Protein AF-0000000084925080 (afdb_homodimer)

Sequence (282 aa):
MTQQGAIKTRLILIEDEPGHTRLITKNLMKSADVEILPFDTGRRALEYFEGKTAEDLRQHLVVLDINMPGIDGFEVLKRLKGNEATAAVPVIVFTTTDHPDEIRRCYHEGANLYLVKPMDYTAFQVTIDFLAATLTMMRLPMTQQGAIKTRLILIEDEPGHTRLITKNLMKSADVEILPFDTGRRALEYFEGKTAEDLRQHLVVLDINMPGIDGFEVLKRLKGNEATAAVPVIVFTTTDHPDEIRRCYHEGANLYLVKPMDYTAFQVTIDFLAATLTMMRLP

Nearest PDB structures (foldseek):
  3heb-assembly1_B  TM=9.224E-01  e=2.172E-13  Rhodospirillum rubrum ATCC 11170
  1jlk-assembly1_B  TM=9.073E-01  e=1.149E-11  Synechocystis sp. PCC 6803
  6xvu-assembly2_C  TM=8.653E-01  e=1.009E-11  Deinococcus radiodurans R1 = ATCC 13939 = DSM 20539
  1k68-assembly1_B  TM=9.040E-01  e=2.677E-11  Tolypothrix sp. PCC 7601
  1k66-assembly1_B  TM=8.721E-01  e=3.955E-11  Tolypothrix sp. PCC 7601

pLDDT: mean 91.11, std 13.2, range [24.84, 98.69]

Solvent-accessible surface area (backbone atoms only — not comparable to full-atom values): 14966 Å² total; per-residue (Å²): 129,79,75,80,60,84,82,52,33,38,35,39,35,35,42,63,48,65,68,56,46,52,53,52,50,63,64,48,53,73,44,94,48,50,46,77,46,78,25,63,39,49,66,62,47,52,55,70,54,59,92,50,44,47,76,73,43,45,34,32,35,34,40,35,31,47,84,38,78,81,60,44,27,60,55,47,46,40,52,39,45,71,30,85,44,41,33,38,43,46,31,33,36,49,25,73,70,80,50,63,68,58,48,32,49,41,23,60,47,57,42,33,42,37,34,60,53,54,90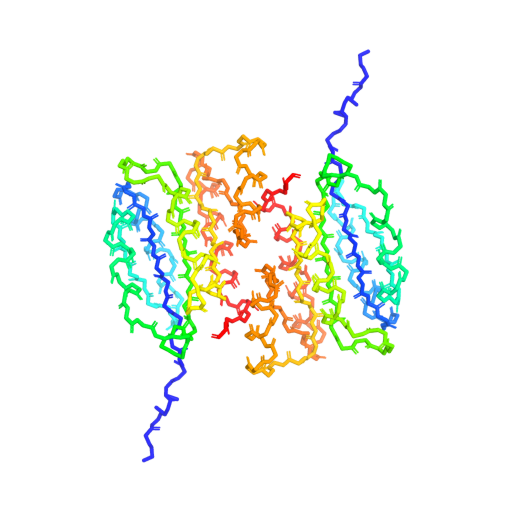,46,68,69,56,33,50,52,51,49,51,47,52,46,49,46,65,70,57,41,61,59,59,128,79,75,79,61,84,81,53,32,37,36,39,35,35,43,61,49,64,70,58,46,50,54,51,50,63,64,46,50,73,42,95,52,50,47,77,47,79,24,62,38,49,64,64,48,52,56,72,52,59,91,51,46,47,76,72,44,45,35,33,36,34,40,35,30,49,86,38,80,81,61,43,28,61,54,45,46,41,53,39,45,70,30,85,43,41,32,39,45,45,30,32,36,48,26,74,69,81,49,62,69,56,47,33,50,41,25,61,48,57,42,34,42,38,36,60,51,52,90,46,68,69,57,34,50,52,52,50,51,49,52,46,49,47,65,70,57,40,62,60,59

InterPro domains:
  IPR001789 Signal transduction response regulator, receiver domain [PF00072] (12-123)
  IPR001789 Signal transduction response regulator, receiver domain [PS50110] (10-132)
  IPR001789 Signal transduction response regulator, receiver domain [SM00448] (9-128)
  IPR011006 CheY-like superfamily [SSF52172] (9-133)
  IPR052893 Two-component system response regulator [PTHR44520] (10-141)

Foldseek 3Di:
DPPPPDAAQEEEEAAQDVVVVVVLCVLLVVPPGHHYDYDNDLVVSVVVCPPDALVNCWNYAYEFAQPHPDPGSLVSLLVQCVDPRRVQHAYEYEYADDDPVVVVSSVVSPHPYYHHQDPDPVVNSVVSVVVSVCSVPDHTD/DPPPPDAAQEEEEAAQDPVVVVVLCVLLVVQVRHHYDYDNDLVVSVVVCPPDALVNCWNYAYEFEQPHPDPGSLVSLLVQCVDPRRVQHAYEYEYADDDPVVVVSSVVSPHPYYHHQDPDPVVNSVVSVVVSVCSVPDHTD

Radius of gyration: 18.28 Å; Cα contacts (8 Å, |Δi|>4): 526; chains: 2; bounding box: 69×49×41 Å

Structure (mmCIF, N/CA/C/O backbone):
data_AF-0000000084925080-model_v1
#
loop_
_entity.id
_entity.type
_entity.pdbx_description
1 polymer 'Response receiver'
#
loop_
_atom_site.group_PDB
_atom_site.id
_atom_site.type_symbol
_atom_site.label_atom_id
_atom_site.label_alt_id
_atom_site.label_comp_id
_atom_site.label_asym_id
_atom_site.label_entity_id
_atom_site.label_seq_id
_atom_site.pdbx_PDB_ins_code
_atom_site.Cartn_x
_atom_site.Cartn_y
_atom_site.Cartn_z
_atom_site.occupancy
_atom_site.B_iso_or_equiv
_atom_site.auth_seq_id
_atom_site.auth_comp_id
_atom_site.auth_asym_id
_atom_site.auth_atom_id
_atom_site.pdbx_PDB_model_num
ATOM 1 N N . MET A 1 1 ? 35.281 -4.68 -11.719 1 25.23 1 MET A N 1
ATOM 2 C CA . MET A 1 1 ? 34.344 -3.76 -11.062 1 25.23 1 MET A CA 1
ATOM 3 C C . MET A 1 1 ? 32.906 -4.285 -11.125 1 25.23 1 MET A C 1
ATOM 5 O O . MET A 1 1 ? 32.344 -4.383 -12.203 1 25.23 1 MET A O 1
ATOM 9 N N . THR A 1 2 ? 32.469 -5.18 -10.352 1 33 2 THR A N 1
ATOM 10 C CA . THR A 1 2 ? 31.328 -6.094 -10.469 1 33 2 THR A CA 1
ATOM 11 C C . THR A 1 2 ? 30.016 -5.32 -10.617 1 33 2 THR A C 1
ATOM 13 O O . THR A 1 2 ? 29.75 -4.391 -9.844 1 33 2 THR A O 1
ATOM 16 N N . GLN A 1 3 ? 29.578 -4.941 -11.742 1 36.28 3 GLN A N 1
ATOM 17 C CA . GLN A 1 3 ? 28.484 -4.023 -12.023 1 36.28 3 GLN A CA 1
ATOM 18 C C . GLN A 1 3 ? 27.344 -4.219 -11.039 1 36.28 3 GLN A C 1
ATOM 20 O O . GLN A 1 3 ? 26.688 -5.262 -11.039 1 36.28 3 GLN A O 1
ATOM 25 N N . GLN A 1 4 ? 27.391 -4.066 -9.797 1 38.75 4 GLN A N 1
ATOM 26 C CA . GLN A 1 4 ? 26.375 -4.242 -8.758 1 38.75 4 GLN A CA 1
ATOM 27 C C . GLN A 1 4 ? 24.984 -3.904 -9.281 1 38.75 4 GLN A C 1
ATOM 29 O O . GLN A 1 4 ? 24.656 -2.73 -9.453 1 38.75 4 GLN A O 1
ATOM 34 N N . GLY A 1 5 ? 24.484 -4.402 -10.227 1 45.72 5 GLY A N 1
ATOM 35 C CA . GLY A 1 5 ? 23.344 -4.246 -11.109 1 45.72 5 GLY A CA 1
ATOM 36 C C . GLY A 1 5 ? 22.078 -3.855 -10.375 1 45.72 5 GLY A C 1
ATOM 37 O O . GLY A 1 5 ? 21.953 -4.098 -9.172 1 45.72 5 GLY A O 1
ATOM 38 N N . ALA A 1 6 ? 21.422 -2.754 -10.734 1 56.31 6 ALA A N 1
ATOM 39 C CA . ALA A 1 6 ? 20.188 -2.211 -10.164 1 56.31 6 ALA A CA 1
ATOM 40 C C . ALA A 1 6 ? 19.266 -3.33 -9.695 1 56.31 6 ALA A C 1
ATOM 42 O O . ALA A 1 6 ? 18.984 -4.27 -10.445 1 56.31 6 ALA A O 1
ATOM 43 N N . ILE A 1 7 ? 19.297 -3.746 -8.398 1 63.12 7 ILE A N 1
ATOM 44 C CA . ILE A 1 7 ? 18.516 -4.812 -7.777 1 63.12 7 ILE A CA 1
ATOM 45 C C . ILE A 1 7 ? 17.109 -4.832 -8.359 1 63.12 7 ILE A C 1
ATOM 47 O O . ILE A 1 7 ? 16.422 -3.805 -8.383 1 63.12 7 ILE A O 1
ATOM 51 N N . LYS A 1 8 ? 16.812 -5.934 -9.062 1 85.69 8 LYS A N 1
ATOM 52 C CA . LYS A 1 8 ? 15.531 -6.234 -9.711 1 85.69 8 LYS A CA 1
ATOM 53 C C . LYS A 1 8 ? 14.445 -6.516 -8.68 1 85.69 8 LYS A C 1
ATOM 55 O O . LYS A 1 8 ? 14.695 -7.16 -7.656 1 85.69 8 LYS A O 1
ATOM 60 N N . THR A 1 9 ? 13.359 -5.793 -8.812 1 93.56 9 THR A N 1
ATOM 61 C CA . THR A 1 9 ? 12.195 -6.137 -8 1 93.56 9 THR A CA 1
ATOM 62 C C . THR A 1 9 ? 11.719 -7.551 -8.312 1 93.56 9 THR A C 1
ATOM 64 O O . THR A 1 9 ? 11.641 -7.945 -9.477 1 93.56 9 THR A O 1
ATOM 67 N N . ARG A 1 10 ? 11.57 -8.375 -7.285 1 95.81 10 ARG A N 1
ATOM 68 C CA . ARG A 1 10 ? 10.961 -9.695 -7.426 1 95.81 10 ARG A CA 1
ATOM 69 C C . ARG A 1 10 ? 9.492 -9.656 -7.012 1 95.81 10 ARG A C 1
ATOM 71 O O . ARG A 1 10 ? 9.172 -9.414 -5.844 1 95.81 10 ARG A O 1
ATOM 78 N N . LEU A 1 11 ? 8.688 -9.805 -7.984 1 97.19 11 LEU A N 1
ATOM 79 C CA . LEU A 1 11 ? 7.246 -9.805 -7.75 1 97.19 11 LEU A CA 1
ATOM 80 C C . LEU A 1 11 ? 6.703 -11.227 -7.699 1 97.19 11 LEU A C 1
ATOM 82 O O . LEU A 1 11 ? 6.734 -11.945 -8.703 1 97.19 11 LEU A O 1
ATOM 86 N N . ILE A 1 12 ? 6.254 -11.633 -6.543 1 98.06 12 ILE A N 1
ATOM 87 C CA . ILE A 1 12 ? 5.621 -12.93 -6.352 1 98.06 12 ILE A CA 1
ATOM 88 C C . ILE A 1 12 ? 4.129 -12.828 -6.676 1 98.06 12 ILE A C 1
ATOM 90 O O . ILE A 1 12 ? 3.369 -12.203 -5.934 1 98.06 12 ILE A O 1
ATOM 94 N N . LEU A 1 13 ? 3.764 -13.406 -7.777 1 97.62 13 LEU A N 1
ATOM 95 C CA . LEU A 1 13 ? 2.369 -13.383 -8.211 1 97.62 13 LEU A CA 1
ATOM 96 C C . LEU A 1 13 ? 1.654 -14.672 -7.809 1 97.62 13 LEU A C 1
ATOM 98 O O . LEU A 1 13 ? 1.966 -15.742 -8.328 1 97.62 13 LEU A O 1
ATOM 102 N N . ILE A 1 14 ? 0.708 -14.539 -6.895 1 97.69 14 ILE A N 1
ATOM 103 C CA . ILE A 1 14 ? -0.07 -15.688 -6.449 1 97.69 14 ILE A CA 1
ATOM 104 C C . ILE A 1 14 ? -1.479 -15.617 -7.031 1 97.69 14 ILE A C 1
ATOM 106 O O . ILE A 1 14 ? -2.316 -14.844 -6.559 1 97.69 14 ILE A O 1
ATOM 110 N N . GLU A 1 15 ? -1.696 -16.375 -8.039 1 95.88 15 G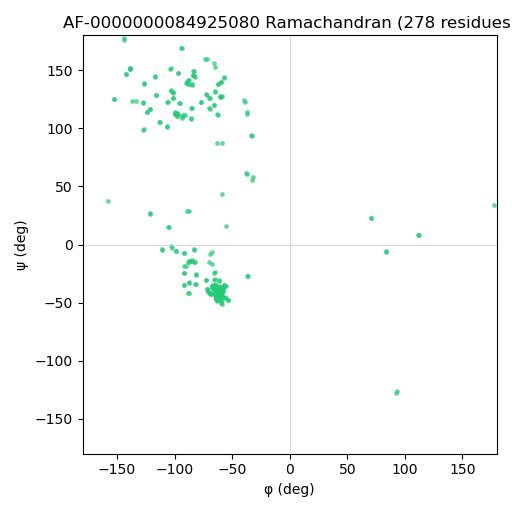LU A N 1
ATOM 111 C CA . GLU A 1 15 ? -2.863 -16.344 -8.914 1 95.88 15 GLU A CA 1
ATOM 112 C C . GLU A 1 15 ? -3.129 -17.703 -9.539 1 95.88 15 GLU A C 1
ATOM 114 O O . GLU A 1 15 ? -2.244 -18.297 -10.164 1 95.88 15 GLU A O 1
ATOM 119 N N . ASP A 1 16 ? -4.359 -18.203 -9.352 1 93.62 16 ASP A N 1
ATOM 120 C CA . ASP A 1 16 ? -4.625 -19.562 -9.82 1 93.62 16 ASP A CA 1
ATOM 121 C C . ASP A 1 16 ? -5.324 -19.547 -11.18 1 93.62 16 ASP A C 1
ATOM 123 O O . ASP A 1 16 ? -5.535 -20.594 -11.781 1 93.62 16 ASP A O 1
ATOM 127 N N . GLU A 1 17 ? -5.711 -18.391 -11.719 1 93.25 17 GLU A N 1
ATOM 128 C CA . GLU A 1 17 ? -6.32 -18.281 -13.047 1 93.25 17 GLU A CA 1
ATOM 129 C C . GLU A 1 17 ? -5.27 -18 -14.117 1 93.25 17 GLU A C 1
ATOM 131 O O . GLU A 1 17 ? -4.723 -16.891 -14.18 1 93.25 17 GLU A O 1
ATOM 136 N N . PRO A 1 18 ? -5.062 -18.984 -14.961 1 95.12 18 PRO A N 1
ATOM 137 C CA . PRO A 1 18 ? -3.982 -18.844 -15.938 1 95.12 18 PRO A CA 1
ATOM 138 C C . PRO A 1 18 ? -4.145 -17.609 -16.828 1 95.12 18 PRO A C 1
ATOM 140 O O . PRO A 1 18 ? -3.152 -16.984 -17.203 1 95.12 18 PRO A O 1
ATOM 143 N N . GLY A 1 19 ? -5.352 -17.359 -17.219 1 94.12 19 GLY A N 1
ATOM 144 C CA . GLY A 1 19 ? -5.598 -16.172 -18.031 1 94.12 19 GLY A CA 1
ATOM 145 C C . GLY A 1 19 ? -5.172 -14.883 -17.344 1 94.12 19 GLY A C 1
ATOM 146 O O . GLY A 1 19 ? -4.555 -14.016 -17.969 1 94.12 19 GLY A O 1
ATOM 147 N N . HIS A 1 20 ? -5.508 -14.742 -16.094 1 94.38 20 HIS A N 1
ATOM 148 C CA . HIS A 1 20 ? -5.086 -13.578 -15.32 1 94.38 20 HIS A CA 1
ATOM 149 C C . HIS A 1 20 ? -3.568 -13.516 -15.195 1 94.38 20 HIS A C 1
ATOM 151 O O . HIS A 1 20 ? -2.963 -12.461 -15.375 1 94.38 20 HIS A O 1
ATOM 157 N N . THR A 1 21 ? -2.979 -14.656 -14.836 1 95.75 21 THR A N 1
ATOM 158 C CA . THR A 1 21 ? -1.529 -14.734 -14.703 1 95.75 21 THR A CA 1
ATOM 159 C C . THR A 1 21 ? -0.836 -14.25 -15.969 1 95.75 21 THR A C 1
ATOM 161 O O . THR A 1 21 ? 0.08 -13.422 -15.906 1 95.75 21 THR A O 1
ATOM 164 N N . ARG A 1 22 ? -1.258 -14.703 -17.078 1 94.31 22 ARG A N 1
ATOM 165 C CA . ARG A 1 22 ? -0.665 -14.344 -18.359 1 94.31 22 ARG A CA 1
ATOM 166 C C . ARG A 1 22 ? -0.799 -12.844 -18.625 1 94.31 22 ARG A C 1
ATOM 168 O O . ARG A 1 22 ? 0.168 -12.188 -19.031 1 94.31 22 ARG A O 1
ATOM 175 N N . LEU A 1 23 ? -1.938 -12.344 -18.391 1 91.88 23 LEU A N 1
ATOM 176 C CA . LEU A 1 23 ? -2.215 -10.938 -18.656 1 91.88 23 LEU A CA 1
ATOM 177 C C . LEU A 1 23 ? -1.366 -10.047 -17.766 1 91.88 23 LEU A C 1
ATOM 179 O O . LEU A 1 23 ? -0.767 -9.078 -18.234 1 91.88 23 LEU A O 1
ATOM 183 N N . ILE A 1 24 ? -1.319 -10.359 -16.484 1 93.69 24 ILE A N 1
ATOM 184 C CA . ILE A 1 24 ? -0.566 -9.562 -15.523 1 93.69 24 ILE A CA 1
ATOM 185 C C . ILE A 1 24 ? 0.922 -9.617 -15.859 1 93.69 24 ILE A C 1
ATOM 187 O O . ILE A 1 24 ? 1.589 -8.578 -15.922 1 93.69 24 ILE A O 1
ATOM 191 N N . THR A 1 25 ? 1.388 -10.812 -16.125 1 93.94 25 THR A N 1
ATOM 192 C CA . THR A 1 25 ? 2.807 -11 -16.406 1 93.94 25 THR A CA 1
ATOM 193 C C . THR A 1 25 ? 3.209 -10.266 -17.688 1 93.94 25 THR A C 1
ATOM 195 O O . THR A 1 25 ? 4.223 -9.562 -17.703 1 93.94 25 THR A O 1
ATOM 198 N N . LYS A 1 26 ? 2.455 -10.391 -18.703 1 89 26 LYS A N 1
ATOM 199 C CA . LYS A 1 26 ? 2.752 -9.781 -20 1 89 26 LYS A CA 1
ATOM 200 C C . LYS A 1 26 ? 2.82 -8.266 -19.891 1 89 26 LYS A C 1
ATOM 202 O O . LYS A 1 26 ? 3.711 -7.633 -20.453 1 89 26 LYS A O 1
ATOM 207 N N . ASN A 1 27 ? 2.016 -7.703 -19.109 1 86.12 27 ASN A N 1
ATOM 208 C CA . ASN A 1 27 ? 1.91 -6.246 -19.047 1 86.12 27 ASN A CA 1
ATOM 209 C C . ASN A 1 27 ? 2.912 -5.652 -18.062 1 86.12 27 ASN A C 1
ATOM 211 O O . ASN A 1 27 ? 3.404 -4.543 -18.266 1 86.12 27 ASN A O 1
ATOM 215 N N . LEU A 1 28 ? 3.244 -6.359 -16.953 1 86.56 28 LEU A N 1
ATOM 216 C CA . LEU A 1 28 ? 4.168 -5.836 -15.953 1 86.56 28 LEU A CA 1
ATOM 217 C C . LEU A 1 28 ? 5.613 -6.035 -16.391 1 86.56 28 LEU A C 1
ATOM 219 O O . LEU A 1 28 ? 6.504 -5.293 -15.977 1 86.56 28 LEU A O 1
ATOM 223 N N . MET A 1 29 ? 5.945 -6.953 -17.203 1 76.25 29 MET A N 1
ATOM 224 C CA . MET A 1 29 ? 7.293 -7.246 -17.672 1 76.25 29 MET A CA 1
ATOM 225 C C . MET A 1 29 ? 7.797 -6.145 -18.594 1 76.25 29 MET A C 1
ATOM 227 O O . MET A 1 29 ? 9 -6.016 -18.812 1 76.25 29 MET A O 1
ATOM 231 N N . LYS A 1 30 ? 6.98 -5.414 -19 1 70.38 30 LYS A N 1
ATOM 232 C CA . LYS A 1 30 ? 7.414 -4.305 -19.844 1 70.38 30 LYS A CA 1
ATOM 233 C C . LYS A 1 30 ? 8.211 -3.279 -19.047 1 70.38 30 LYS A C 1
ATOM 235 O O . LYS A 1 30 ? 8.914 -2.449 -19.625 1 70.38 30 LYS A O 1
ATOM 240 N N . SER A 1 31 ? 8.234 -3.455 -17.781 1 64.94 31 SER A N 1
ATOM 241 C CA . SER A 1 31 ? 9.031 -2.596 -16.906 1 64.94 31 SER A CA 1
ATOM 242 C C . SER A 1 31 ? 10.43 -3.168 -16.688 1 64.94 31 SER A C 1
ATOM 244 O O . SER A 1 31 ? 10.586 -4.34 -16.344 1 64.94 31 SER A O 1
ATOM 246 N N . ALA A 1 32 ? 11.516 -2.566 -17.188 1 63.34 32 ALA A N 1
ATOM 247 C CA . ALA A 1 32 ? 12.914 -2.99 -17.297 1 63.34 32 ALA A CA 1
ATOM 248 C C . ALA A 1 32 ? 13.5 -3.297 -15.922 1 63.34 32 ALA A C 1
ATOM 250 O O . ALA A 1 32 ? 14.477 -4.039 -15.805 1 63.34 32 ALA A O 1
ATOM 251 N N . ASP A 1 33 ? 12.867 -3.967 -15 1 84.06 33 ASP A N 1
ATOM 252 C CA . ASP A 1 33 ? 13.562 -4.211 -13.742 1 84.06 33 ASP A CA 1
ATOM 253 C C . ASP A 1 33 ? 12.664 -4.941 -12.75 1 84.06 33 ASP A C 1
ATOM 255 O O . ASP A 1 33 ? 12.734 -4.695 -11.539 1 84.06 33 ASP A O 1
ATOM 259 N N . VAL A 1 34 ? 11.805 -5.828 -13.344 1 90.06 34 VAL A N 1
ATOM 260 C CA . VAL A 1 34 ? 10.945 -6.625 -12.484 1 90.06 34 VAL A CA 1
ATOM 261 C C . VAL A 1 34 ? 10.984 -8.086 -12.922 1 90.06 34 VAL A C 1
ATOM 263 O O . VAL A 1 34 ? 10.844 -8.391 -14.109 1 90.06 34 VAL A O 1
ATOM 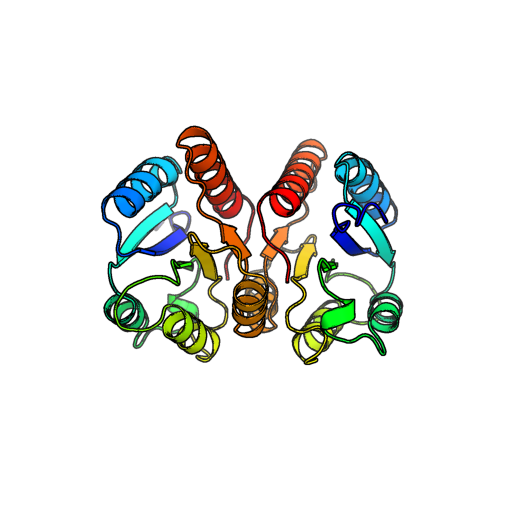266 N N . GLU A 1 35 ? 11.312 -8.938 -12.078 1 92.88 35 GLU A N 1
ATOM 267 C CA . GLU A 1 35 ? 11.148 -10.383 -12.266 1 92.88 35 GLU A CA 1
ATOM 268 C C . GLU A 1 35 ? 9.859 -10.875 -11.625 1 92.88 35 GLU A C 1
ATOM 270 O O . GLU A 1 35 ? 9.641 -10.695 -10.43 1 92.88 35 GLU A O 1
ATOM 275 N N . ILE A 1 36 ? 9.047 -11.469 -12.477 1 95.5 36 ILE A N 1
ATOM 276 C CA . ILE A 1 36 ? 7.773 -11.969 -11.961 1 95.5 36 ILE A CA 1
ATOM 277 C C . ILE A 1 36 ? 7.863 -13.477 -11.758 1 95.5 36 ILE A C 1
ATOM 279 O O . ILE A 1 36 ? 8.25 -14.211 -12.672 1 95.5 36 ILE A O 1
ATOM 283 N N . LEU A 1 37 ? 7.555 -13.938 -10.578 1 96.81 37 LEU A N 1
ATOM 284 C CA . LEU A 1 37 ? 7.477 -15.359 -10.242 1 96.81 37 LEU A CA 1
ATOM 285 C C . LEU A 1 37 ? 6.035 -15.766 -9.945 1 96.81 37 LEU A C 1
ATOM 287 O O . LEU A 1 37 ? 5.52 -15.477 -8.859 1 96.81 37 LEU A O 1
ATOM 291 N N . PRO A 1 38 ? 5.445 -16.469 -10.891 1 97.31 38 PRO A N 1
ATOM 292 C CA . PRO A 1 38 ? 4.047 -16.859 -10.695 1 97.31 38 PRO A CA 1
ATOM 293 C C . PRO A 1 38 ? 3.906 -18.141 -9.883 1 97.31 38 PRO A C 1
ATOM 295 O O . PRO A 1 38 ? 4.719 -19.062 -10.031 1 97.31 38 PRO A O 1
ATOM 298 N N . PHE A 1 39 ? 2.953 -18.125 -8.977 1 96.94 39 PHE A N 1
ATOM 299 C CA . PHE A 1 39 ? 2.521 -19.297 -8.242 1 96.94 39 PHE A CA 1
ATOM 300 C C . PHE A 1 39 ? 1.015 -19.5 -8.359 1 96.94 39 PHE A C 1
ATOM 302 O O . PHE A 1 39 ? 0.247 -18.547 -8.211 1 96.94 39 PHE A O 1
ATOM 309 N N . ASP A 1 40 ? 0.581 -20.781 -8.547 1 94.5 40 ASP A N 1
ATOM 310 C CA . ASP A 1 40 ? -0.841 -21 -8.781 1 94.5 40 ASP A CA 1
ATOM 311 C C . ASP A 1 40 ? -1.534 -21.531 -7.527 1 94.5 40 ASP A C 1
ATOM 313 O O . ASP A 1 40 ? -2.744 -21.766 -7.527 1 94.5 40 ASP A O 1
ATOM 317 N N . THR A 1 41 ? -0.723 -21.719 -6.492 1 94 41 THR A N 1
ATOM 318 C CA . THR A 1 41 ? -1.311 -22.062 -5.199 1 94 41 THR A CA 1
ATOM 319 C C . THR A 1 41 ? -0.598 -21.312 -4.07 1 94 41 THR A C 1
ATOM 321 O O . THR A 1 41 ? 0.593 -21.016 -4.172 1 94 41 THR A O 1
ATOM 324 N N . GLY A 1 42 ? -1.331 -21.062 -2.992 1 95.19 42 GLY A N 1
ATOM 325 C CA . GLY A 1 42 ? -0.753 -20.438 -1.81 1 95.19 42 GLY A CA 1
ATOM 326 C C . GLY A 1 42 ? 0.361 -21.266 -1.191 1 95.19 42 GLY A C 1
ATOM 327 O O . GLY A 1 42 ? 1.361 -20.719 -0.726 1 95.19 42 GLY A O 1
ATOM 328 N N . ARG A 1 43 ? 0.165 -22.547 -1.237 1 93.75 43 ARG A N 1
ATOM 329 C CA . ARG A 1 43 ? 1.143 -23.453 -0.638 1 93.75 43 ARG A CA 1
ATOM 330 C C . ARG A 1 43 ? 2.498 -23.328 -1.326 1 93.75 43 ARG A C 1
ATOM 332 O O . ARG A 1 43 ? 3.525 -23.172 -0.663 1 93.75 43 ARG A O 1
ATOM 339 N N . ARG A 1 44 ? 2.479 -23.359 -2.613 1 95 44 ARG A N 1
ATOM 340 C CA . ARG A 1 44 ? 3.723 -23.25 -3.369 1 95 44 ARG A CA 1
ATOM 341 C C . ARG A 1 44 ? 4.383 -21.906 -3.154 1 95 44 ARG A C 1
ATOM 343 O O . ARG A 1 44 ? 5.609 -21.812 -3.072 1 95 44 ARG A O 1
ATOM 350 N N . ALA A 1 45 ? 3.564 -20.875 -3.094 1 96.81 45 ALA A N 1
ATOM 351 C CA . ALA A 1 45 ? 4.102 -19.547 -2.832 1 96.81 45 ALA A CA 1
ATOM 352 C C . ALA A 1 45 ? 4.773 -19.484 -1.465 1 96.81 45 ALA A C 1
ATOM 354 O O . ALA A 1 45 ? 5.859 -18.922 -1.326 1 96.81 45 ALA A O 1
ATOM 355 N N . LEU A 1 46 ? 4.133 -20.062 -0.454 1 96.75 46 LEU A N 1
ATOM 356 C CA . LEU A 1 46 ? 4.688 -20.047 0.895 1 96.75 46 LEU A CA 1
ATOM 357 C C . LEU A 1 46 ? 6 -20.812 0.955 1 96.75 46 LEU A C 1
ATOM 359 O O . LEU A 1 46 ? 6.914 -20.438 1.695 1 96.75 46 LEU A O 1
ATOM 363 N N . GLU A 1 47 ? 6.086 -21.875 0.184 1 97.44 47 GLU A N 1
ATOM 364 C CA . GLU A 1 47 ? 7.32 -22.656 0.117 1 97.44 47 GLU A CA 1
ATOM 365 C C . GLU A 1 47 ? 8.484 -21.797 -0.381 1 97.44 47 GLU A C 1
ATOM 367 O O . GLU A 1 47 ? 9.617 -21.953 0.075 1 97.44 47 GLU A O 1
ATOM 372 N N . TYR A 1 48 ? 8.195 -20.922 -1.308 1 98.06 48 TYR A N 1
ATOM 373 C CA . TYR A 1 48 ? 9.211 -20.016 -1.835 1 98.06 48 TYR A CA 1
ATOM 374 C C . TYR A 1 48 ? 9.859 -19.219 -0.714 1 98.06 48 TYR A C 1
ATOM 376 O O . TYR A 1 48 ? 11.062 -18.938 -0.761 1 98.06 48 TYR A O 1
ATOM 384 N N . PHE A 1 49 ? 9.125 -18.844 0.313 1 98.12 49 PHE A N 1
ATOM 385 C CA . PHE A 1 49 ? 9.594 -17.938 1.359 1 98.12 49 PHE A CA 1
ATOM 386 C C . PHE A 1 49 ? 10.273 -18.719 2.479 1 98.12 49 PHE A C 1
ATOM 388 O O . PHE A 1 49 ? 10.953 -18.141 3.326 1 98.12 49 PHE A O 1
ATOM 395 N N . GLU A 1 50 ? 10.07 -20.031 2.5 1 97.38 50 GLU A N 1
ATOM 396 C CA . GLU A 1 50 ? 10.617 -20.859 3.574 1 97.38 50 GLU A CA 1
ATOM 397 C C . GLU A 1 50 ? 12.141 -20.75 3.629 1 97.38 50 GLU A C 1
ATOM 399 O O . GLU A 1 50 ? 12.812 -20.875 2.604 1 97.38 50 GLU A O 1
ATOM 404 N N . GLY A 1 51 ? 12.648 -20.438 4.801 1 96.62 51 GLY A N 1
ATOM 405 C CA . GLY A 1 51 ? 14.086 -20.406 5.035 1 96.62 51 GLY A CA 1
ATOM 406 C C . GLY A 1 51 ? 14.727 -19.094 4.621 1 96.62 51 GLY A C 1
ATOM 407 O O . GLY A 1 51 ? 15.93 -18.906 4.805 1 96.62 51 GLY A O 1
ATOM 408 N N . LYS A 1 52 ? 14.023 -18.234 4.031 1 97.56 52 LYS A N 1
ATOM 409 C CA . LYS A 1 52 ? 14.578 -16.938 3.619 1 97.56 52 LYS A CA 1
ATOM 410 C C . LYS A 1 52 ? 14.578 -15.953 4.777 1 97.56 52 LYS A C 1
ATOM 412 O O . LYS A 1 52 ? 13.672 -15.961 5.609 1 97.56 52 LYS A O 1
ATOM 417 N N . THR A 1 53 ? 15.586 -15.156 4.812 1 97.12 53 THR A N 1
ATOM 418 C CA . THR A 1 53 ? 15.688 -14.102 5.809 1 97.12 53 THR A CA 1
ATOM 419 C C . THR A 1 53 ? 15.125 -12.789 5.27 1 97.12 53 THR A C 1
ATOM 421 O O . THR A 1 53 ? 14.852 -12.672 4.074 1 97.12 53 THR A O 1
ATOM 424 N N . ALA A 1 54 ? 14.977 -11.867 6.176 1 95.62 54 ALA A N 1
ATOM 425 C CA . ALA A 1 54 ? 14.547 -10.531 5.754 1 95.62 54 ALA A CA 1
ATOM 426 C C . ALA A 1 54 ? 15.508 -9.945 4.723 1 95.62 54 ALA A C 1
ATOM 428 O O . ALA A 1 54 ? 15.086 -9.25 3.797 1 95.62 54 ALA A O 1
ATOM 429 N N . GLU A 1 55 ? 16.719 -10.242 4.879 1 95.19 55 GLU A N 1
ATOM 430 C CA . GLU A 1 55 ? 17.734 -9.758 3.955 1 95.19 55 GLU A CA 1
ATOM 431 C C . GLU A 1 55 ? 17.578 -10.383 2.574 1 95.19 55 GLU A C 1
ATOM 433 O O . GLU A 1 55 ? 17.719 -9.703 1.557 1 95.19 55 GLU A O 1
ATOM 438 N N . ASP A 1 56 ? 17.203 -11.617 2.553 1 96.25 56 ASP A N 1
ATOM 439 C CA . ASP A 1 56 ? 16.969 -12.32 1.293 1 96.25 56 ASP A CA 1
ATOM 440 C C . ASP A 1 56 ? 15.781 -11.711 0.545 1 96.25 56 ASP A C 1
ATOM 442 O O . ASP A 1 56 ? 15.688 -11.828 -0.679 1 96.25 56 ASP A O 1
ATOM 446 N N . LEU A 1 57 ? 14.938 -11.086 1.338 1 96.69 57 LEU A N 1
ATOM 447 C CA . LEU A 1 57 ? 13.648 -10.703 0.78 1 96.69 57 LEU A CA 1
ATOM 448 C C . LEU A 1 57 ? 13.594 -9.203 0.505 1 96.69 57 LEU A C 1
ATOM 450 O O . LEU A 1 57 ? 12.516 -8.648 0.294 1 96.69 57 LEU A O 1
ATOM 454 N N . ARG A 1 58 ? 14.797 -8.664 0.527 1 93.19 58 ARG A N 1
ATOM 455 C CA . ARG A 1 58 ? 14.844 -7.27 0.087 1 93.19 58 ARG A CA 1
ATOM 456 C C . ARG A 1 58 ? 14.336 -7.133 -1.344 1 93.19 58 ARG A C 1
ATOM 458 O O . ARG A 1 58 ? 14.516 -8.031 -2.162 1 93.19 58 ARG A O 1
ATOM 465 N N . GLN A 1 59 ? 13.602 -6.172 -1.708 1 95.38 59 GLN A N 1
ATOM 466 C CA . GLN A 1 59 ? 13.102 -5.844 -3.039 1 95.38 59 GLN A CA 1
ATOM 467 C C . GLN A 1 59 ? 12.039 -6.84 -3.488 1 95.38 59 GLN A C 1
ATOM 469 O O . GLN A 1 59 ? 11.875 -7.086 -4.688 1 95.38 59 GLN A O 1
ATOM 474 N N . HIS A 1 60 ? 11.367 -7.551 -2.547 1 97.25 60 HIS A N 1
ATOM 475 C CA . HIS A 1 60 ? 10.266 -8.445 -2.865 1 97.25 60 HIS A CA 1
ATOM 476 C C . HIS A 1 60 ? 8.914 -7.758 -2.67 1 97.25 60 HIS A C 1
ATOM 478 O O . HIS A 1 60 ? 8.773 -6.914 -1.784 1 97.25 60 HIS A O 1
ATOM 484 N N . LEU A 1 61 ? 8.016 -8.141 -3.463 1 97.75 61 LEU A N 1
ATOM 485 C CA . LEU A 1 61 ? 6.613 -7.754 -3.371 1 97.75 61 LEU A CA 1
ATOM 486 C C . LEU A 1 61 ? 5.703 -8.922 -3.742 1 97.75 61 LEU A C 1
ATOM 488 O O . LEU A 1 61 ? 6.047 -9.734 -4.602 1 97.75 61 LEU A O 1
ATOM 492 N N . VAL A 1 62 ? 4.535 -8.961 -3.076 1 98.44 62 VAL A N 1
ATOM 493 C CA . VAL A 1 62 ? 3.568 -10.016 -3.359 1 98.44 62 VAL A CA 1
ATOM 494 C C . VAL A 1 62 ? 2.289 -9.406 -3.93 1 98.44 62 VAL A C 1
ATOM 496 O O . VAL A 1 62 ? 1.789 -8.406 -3.416 1 98.44 62 VAL A O 1
ATOM 499 N N . VAL A 1 63 ? 1.844 -9.898 -5.02 1 98.12 63 VAL A N 1
ATOM 500 C CA . VAL A 1 63 ? 0.481 -9.68 -5.496 1 98.12 63 VAL A CA 1
ATOM 501 C C . VAL A 1 63 ? -0.338 -10.961 -5.309 1 98.12 63 VAL A C 1
ATOM 503 O O . VAL A 1 63 ? 0.012 -12.016 -5.844 1 98.12 63 VAL A O 1
ATOM 506 N N . LEU A 1 64 ? -1.437 -10.844 -4.562 1 98.06 64 LEU A N 1
ATOM 507 C CA . LEU A 1 64 ? -2.123 -12.023 -4.051 1 98.06 64 LEU A CA 1
ATOM 508 C C . LEU A 1 64 ? -3.604 -11.992 -4.414 1 98.06 64 LEU A C 1
ATOM 510 O O . LEU A 1 64 ? -4.309 -11.039 -4.086 1 98.06 64 LEU A O 1
ATOM 514 N N . ASP A 1 65 ? -4.086 -12.984 -5.086 1 96.56 65 ASP A N 1
ATOM 515 C CA . ASP A 1 65 ? -5.52 -13.227 -5.195 1 96.56 65 ASP A CA 1
ATOM 516 C C . ASP A 1 65 ? -6.027 -14.055 -4.016 1 96.56 65 ASP A C 1
ATOM 518 O O . ASP A 1 65 ? -5.676 -15.227 -3.873 1 96.56 65 ASP A O 1
ATOM 522 N N . ILE A 1 66 ? -6.891 -13.547 -3.229 1 94.62 66 ILE A N 1
ATOM 523 C CA . ILE A 1 66 ? -7.309 -14.219 -2.006 1 94.62 66 ILE A CA 1
ATOM 524 C C . ILE A 1 66 ? -8.414 -15.219 -2.32 1 94.62 66 ILE A C 1
ATOM 526 O O . ILE A 1 66 ? -8.773 -16.047 -1.478 1 94.62 66 ILE A O 1
ATOM 530 N N . ASN A 1 67 ? -9.031 -15.188 -3.488 1 88.38 67 ASN A N 1
ATOM 531 C CA . ASN A 1 67 ? -10.125 -16.078 -3.863 1 88.38 67 ASN A CA 1
ATOM 532 C C . ASN A 1 67 ? -9.602 -17.359 -4.52 1 88.38 67 ASN A C 1
ATOM 534 O O . ASN A 1 67 ? -10.289 -17.969 -5.336 1 88.38 67 ASN A O 1
ATOM 538 N N . MET A 1 68 ? -8.5 -17.812 -4.238 1 83.38 68 MET A N 1
ATOM 539 C CA . MET A 1 68 ? -7.953 -19.031 -4.84 1 83.38 68 MET A CA 1
ATOM 540 C C . MET A 1 68 ? -8.461 -20.266 -4.117 1 83.38 68 MET A C 1
ATOM 542 O O . MET A 1 68 ? -8.742 -20.219 -2.918 1 83.38 68 MET A O 1
ATOM 546 N N . PRO A 1 69 ? -8.641 -21.359 -4.953 1 76.62 69 PRO A N 1
ATOM 547 C CA . PRO A 1 69 ? -9.008 -22.625 -4.32 1 76.62 69 PRO A CA 1
ATOM 548 C C . PRO A 1 69 ? -7.902 -23.172 -3.422 1 76.62 69 PRO A C 1
ATOM 550 O O . PRO A 1 69 ? -6.719 -22.938 -3.676 1 76.62 69 PRO A O 1
ATOM 553 N N . GLY A 1 70 ? -8.273 -24.062 -2.377 1 68.19 70 GLY A N 1
ATOM 554 C CA . GLY A 1 70 ? -7.297 -24.672 -1.489 1 68.19 70 GLY A CA 1
ATOM 555 C C . GLY A 1 70 ? -7.047 -23.875 -0.229 1 68.19 70 GLY A C 1
ATOM 556 O O . GLY A 1 70 ? -7.988 -23.516 0.485 1 68.19 70 GLY A O 1
ATOM 557 N N . ILE A 1 71 ? -5.648 -23.672 -0.093 1 63.44 71 ILE A N 1
ATOM 558 C CA . ILE A 1 71 ? -5.336 -22.844 1.068 1 63.44 71 ILE A CA 1
ATOM 559 C C . ILE A 1 71 ? -5.895 -21.438 0.866 1 63.44 71 ILE A C 1
ATOM 561 O O . ILE A 1 71 ? -5.711 -20.844 -0.195 1 63.44 71 ILE A O 1
ATOM 565 N N . ASP A 1 72 ? -6.492 -20.938 1.7 1 79.69 72 ASP A N 1
ATOM 566 C CA . ASP A 1 72 ? -7.188 -19.656 1.792 1 79.69 72 ASP A CA 1
ATOM 567 C C . ASP A 1 72 ? -6.211 -18.484 1.647 1 79.69 72 ASP A C 1
ATOM 569 O O . ASP A 1 72 ? -5.211 -18.422 2.365 1 79.69 72 ASP A O 1
ATOM 573 N N . GLY A 1 73 ? -6.316 -17.719 0.524 1 89.19 73 GLY A N 1
ATOM 574 C CA . GLY A 1 73 ? -5.539 -16.5 0.338 1 89.19 73 GLY A CA 1
ATOM 575 C C . GLY A 1 73 ? -5.355 -15.711 1.618 1 89.19 73 GLY A C 1
ATOM 576 O O . GLY A 1 73 ? -4.312 -15.086 1.826 1 89.19 73 GLY A O 1
ATOM 577 N N . PHE A 1 74 ? -6.285 -15.883 2.473 1 91.75 74 PHE A N 1
ATOM 578 C CA . PHE A 1 74 ? -6.199 -15.219 3.766 1 91.75 74 PHE A CA 1
ATOM 579 C C . PHE A 1 74 ? -5.117 -15.852 4.633 1 91.75 74 PHE A C 1
ATOM 581 O O . PHE A 1 74 ? -4.391 -15.156 5.34 1 91.75 74 PHE A O 1
ATOM 588 N N . GLU A 1 75 ? -5.07 -17.109 4.516 1 93.81 75 GLU A N 1
ATOM 589 C CA . GLU A 1 75 ? -4.047 -17.812 5.277 1 93.81 75 GLU A CA 1
ATOM 590 C C . GLU A 1 75 ? -2.646 -17.453 4.793 1 93.81 75 GLU A C 1
ATOM 592 O O . GLU A 1 75 ? -1.727 -17.297 5.602 1 93.81 75 GLU A O 1
ATOM 597 N N . VAL A 1 76 ? -2.514 -17.328 3.473 1 96.38 76 VAL A N 1
ATOM 598 C CA . VAL A 1 76 ? -1.233 -16.922 2.91 1 96.38 76 VAL A CA 1
ATOM 599 C C . VAL A 1 76 ? -0.848 -15.547 3.457 1 96.38 76 VAL A C 1
ATOM 601 O O . VAL A 1 76 ? 0.27 -15.359 3.943 1 96.38 76 VAL A O 1
ATOM 604 N N . LEU A 1 77 ? -1.794 -14.617 3.365 1 97.06 77 LEU A N 1
ATOM 605 C CA . LEU A 1 77 ? -1.576 -13.266 3.877 1 97.06 77 LEU A CA 1
ATOM 606 C C . LEU A 1 77 ? -1.188 -13.297 5.352 1 97.06 77 LEU A C 1
ATOM 608 O O . LEU A 1 77 ? -0.189 -12.695 5.746 1 97.06 77 LEU A O 1
ATOM 612 N N . LYS A 1 78 ? -1.876 -14.07 6.133 1 95.31 78 LYS A N 1
ATOM 613 C CA . LYS A 1 78 ? -1.646 -14.172 7.574 1 95.31 78 LYS A CA 1
ATOM 614 C C . LYS A 1 78 ? -0.258 -14.734 7.867 1 95.31 78 LYS A C 1
ATOM 616 O O . LYS A 1 78 ? 0.455 -14.219 8.727 1 95.31 78 LYS A O 1
ATOM 621 N N . ARG A 1 79 ? 0.093 -15.727 7.172 1 95.62 79 ARG A N 1
ATOM 622 C CA . ARG A 1 79 ? 1.378 -16.375 7.406 1 95.62 79 ARG A CA 1
ATOM 623 C C . ARG A 1 79 ? 2.533 -15.469 6.992 1 95.62 79 ARG A C 1
ATOM 625 O O . ARG A 1 79 ? 3.543 -15.383 7.695 1 95.62 79 ARG A O 1
ATOM 632 N N . LEU A 1 80 ? 2.395 -14.82 5.871 1 97.44 80 LEU A N 1
ATOM 633 C CA . LEU A 1 80 ? 3.443 -13.906 5.422 1 97.44 80 LEU A CA 1
ATOM 634 C C . LEU A 1 80 ? 3.635 -12.773 6.418 1 97.44 80 LEU A C 1
ATOM 636 O O . LEU A 1 80 ? 4.766 -12.453 6.793 1 97.44 80 LEU A O 1
ATOM 640 N N . LYS A 1 81 ? 2.514 -12.18 6.887 1 96.88 81 LYS A N 1
ATOM 641 C CA . LYS A 1 81 ? 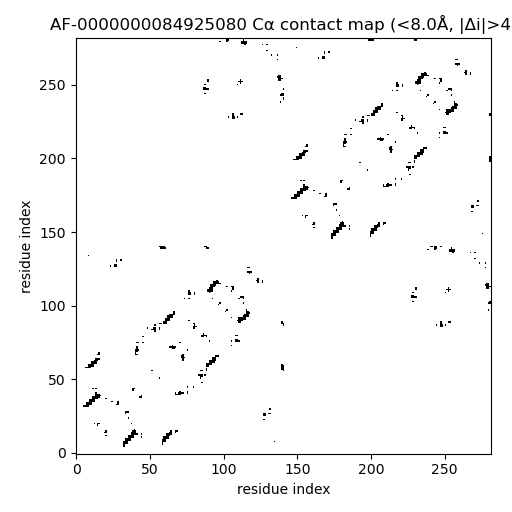2.59 -10.984 7.723 1 96.88 81 LYS A CA 1
ATOM 642 C C . LYS A 1 81 ? 2.855 -11.352 9.18 1 96.88 81 LYS A C 1
ATOM 644 O O . LYS A 1 81 ? 3.264 -10.5 9.977 1 96.88 81 LYS A O 1
ATOM 649 N N . GLY A 1 82 ? 2.676 -12.594 9.5 1 95 82 GLY A N 1
ATOM 650 C CA . GLY A 1 82 ? 2.9 -13.062 10.859 1 95 82 GLY A CA 1
ATOM 651 C C . GLY A 1 82 ? 4.312 -13.57 11.086 1 95 82 GLY A C 1
ATOM 652 O O . GLY A 1 82 ? 4.672 -13.93 12.211 1 95 82 GLY A O 1
ATOM 653 N N . ASN A 1 83 ? 5.078 -13.656 10.047 1 96.19 83 ASN A N 1
ATOM 654 C CA . ASN A 1 83 ? 6.461 -14.117 10.094 1 96.19 83 ASN A CA 1
ATOM 655 C C . ASN A 1 83 ? 7.441 -12.953 10.047 1 96.19 83 ASN A C 1
ATOM 657 O O . ASN A 1 83 ? 7.352 -12.094 9.164 1 96.19 83 ASN A O 1
ATOM 661 N N . GLU A 1 84 ? 8.422 -12.93 10.969 1 94.69 84 GLU A N 1
ATOM 662 C CA . GLU A 1 84 ? 9.359 -11.82 11.109 1 94.69 84 GLU A CA 1
ATOM 663 C C . GLU A 1 84 ? 10.133 -11.586 9.812 1 94.69 84 GLU A C 1
ATOM 665 O O . GLU A 1 84 ? 10.391 -10.445 9.438 1 94.69 84 GLU A O 1
ATOM 670 N N . ALA A 1 85 ? 10.453 -12.641 9.148 1 96.44 85 ALA A N 1
ATOM 671 C CA . ALA A 1 85 ? 11.273 -12.531 7.945 1 96.44 85 ALA A CA 1
ATOM 672 C C . ALA A 1 85 ? 10.469 -11.945 6.789 1 96.44 85 ALA A C 1
ATOM 674 O O . ALA A 1 85 ? 11.016 -11.25 5.93 1 96.44 85 ALA A O 1
ATOM 675 N N . THR A 1 86 ? 9.148 -12.18 6.742 1 97.81 86 THR A N 1
ATOM 676 C CA . THR A 1 86 ? 8.359 -11.82 5.57 1 97.81 86 THR A CA 1
ATOM 677 C C . THR A 1 86 ? 7.41 -10.672 5.883 1 97.81 86 THR A C 1
ATOM 679 O O . THR A 1 86 ? 6.785 -10.109 4.98 1 97.81 86 THR A O 1
ATOM 682 N N . ALA A 1 87 ? 7.363 -10.227 7.156 1 96.38 87 ALA A N 1
ATOM 683 C CA . ALA A 1 87 ? 6.359 -9.266 7.617 1 96.38 87 ALA A CA 1
ATOM 684 C C . ALA A 1 87 ? 6.48 -7.945 6.863 1 96.38 87 ALA A C 1
ATOM 686 O O . ALA A 1 87 ? 5.473 -7.277 6.605 1 96.38 87 ALA A O 1
ATOM 687 N N . ALA A 1 88 ? 7.684 -7.617 6.473 1 97.12 88 ALA A N 1
ATOM 688 C CA . ALA A 1 88 ? 7.914 -6.312 5.855 1 97.12 88 ALA A CA 1
ATOM 689 C C . ALA A 1 88 ? 7.664 -6.367 4.352 1 97.12 88 ALA A C 1
ATOM 691 O O . ALA A 1 88 ? 7.586 -5.328 3.691 1 97.12 88 ALA A O 1
ATOM 692 N N . VAL A 1 89 ? 7.566 -7.574 3.75 1 98.12 89 VAL A N 1
ATOM 693 C CA . VAL A 1 89 ? 7.312 -7.688 2.316 1 98.12 89 VAL A CA 1
ATOM 694 C C . VAL A 1 89 ? 5.922 -7.148 1.994 1 98.12 89 VAL A C 1
ATOM 696 O O . VAL A 1 89 ? 4.918 -7.641 2.52 1 98.12 89 VAL A O 1
ATOM 699 N N . PRO A 1 90 ? 5.801 -6.133 1.164 1 98.56 90 PRO A N 1
ATOM 700 C CA . PRO A 1 90 ? 4.469 -5.617 0.829 1 98.56 90 PRO A CA 1
ATOM 701 C C . PRO A 1 90 ? 3.596 -6.656 0.125 1 98.56 90 PRO A C 1
ATOM 703 O O . PRO A 1 90 ? 4.086 -7.406 -0.721 1 98.56 90 PRO A O 1
ATOM 706 N N . VAL A 1 91 ? 2.342 -6.676 0.535 1 98.69 91 VAL A N 1
ATOM 707 C CA . VAL A 1 91 ? 1.368 -7.555 -0.101 1 98.69 91 VAL A CA 1
ATOM 708 C C . VAL A 1 91 ? 0.215 -6.73 -0.665 1 98.69 91 VAL A C 1
ATOM 710 O O . VAL A 1 91 ? -0.501 -6.059 0.083 1 98.69 91 VAL A O 1
ATOM 713 N N . ILE A 1 92 ? 0.069 -6.766 -1.941 1 98.69 92 ILE A N 1
ATOM 714 C CA . ILE A 1 92 ? -1.071 -6.164 -2.623 1 98.69 92 ILE A CA 1
ATOM 715 C C . ILE A 1 92 ? -2.102 -7.238 -2.957 1 98.69 92 ILE A C 1
ATOM 717 O O . ILE A 1 92 ? -1.823 -8.148 -3.74 1 98.69 92 ILE A O 1
ATOM 721 N N . VAL A 1 93 ? -3.242 -7.156 -2.338 1 98.38 93 VAL A N 1
ATOM 722 C CA . VAL A 1 93 ? -4.344 -8.055 -2.67 1 98.38 93 VAL A CA 1
ATOM 723 C C . VAL A 1 93 ? -5.004 -7.602 -3.971 1 98.38 93 VAL A C 1
ATOM 725 O O . VAL A 1 93 ? -5.348 -6.43 -4.125 1 98.38 93 VAL A O 1
ATOM 728 N N . PHE A 1 94 ? -5.062 -8.43 -4.938 1 97.75 94 PHE A N 1
ATOM 729 C CA . PHE A 1 94 ? -5.672 -8.195 -6.238 1 97.75 94 PHE A CA 1
ATOM 730 C C . PHE A 1 94 ? -6.676 -9.289 -6.574 1 97.75 94 PHE A C 1
ATOM 732 O O . PHE A 1 94 ? -6.293 -10.383 -7 1 97.75 94 PHE A O 1
ATOM 739 N N . THR A 1 95 ? -7.973 -9 -6.352 1 96.69 95 THR A N 1
ATOM 740 C CA . THR A 1 95 ? -9 -10.039 -6.367 1 96.69 95 THR A CA 1
ATOM 741 C C . THR A 1 95 ? -10.297 -9.508 -6.953 1 96.69 95 THR A C 1
ATOM 743 O O . THR A 1 95 ? -10.383 -8.336 -7.324 1 96.69 95 THR A O 1
ATOM 746 N N . THR A 1 96 ? -11.32 -10.414 -7.066 1 94.19 96 THR A N 1
ATOM 747 C CA . THR A 1 96 ? -12.57 -10.047 -7.715 1 94.19 96 THR A CA 1
ATOM 748 C C . THR A 1 96 ? -13.57 -9.516 -6.695 1 94.19 96 THR A C 1
ATOM 750 O O . THR A 1 96 ? -14.516 -8.812 -7.059 1 94.19 96 THR A O 1
ATOM 753 N N . THR A 1 97 ? -13.391 -9.773 -5.434 1 93.94 97 THR A N 1
ATOM 754 C CA . THR A 1 97 ? -14.398 -9.414 -4.441 1 93.94 97 THR A CA 1
ATOM 755 C C . THR A 1 97 ? -14.172 -7.992 -3.934 1 93.94 97 THR A C 1
ATOM 757 O O . THR A 1 97 ? -13.023 -7.574 -3.736 1 93.94 97 THR A O 1
ATOM 760 N N . ASP A 1 98 ? -15.25 -7.297 -3.729 1 95.56 98 ASP A N 1
ATOM 761 C CA . ASP A 1 98 ? -15.219 -5.949 -3.166 1 95.56 98 ASP A CA 1
ATOM 762 C C . ASP A 1 98 ? -16.031 -5.875 -1.872 1 95.56 98 ASP A C 1
ATOM 764 O O . ASP A 1 98 ? -16.5 -4.805 -1.491 1 95.56 98 ASP A O 1
ATOM 768 N N . HIS A 1 99 ? -16.125 -6.98 -1.205 1 95.25 99 HIS A N 1
ATOM 769 C CA . HIS A 1 99 ? -16.906 -7.02 0.026 1 95.25 99 HIS A CA 1
ATOM 770 C C . HIS A 1 99 ? -16.188 -6.281 1.154 1 95.25 99 HIS A C 1
ATOM 772 O O . HIS A 1 99 ? -15.039 -6.586 1.47 1 95.25 99 HIS A O 1
ATOM 778 N N . PRO A 1 100 ? -16.922 -5.371 1.812 1 94.56 100 PRO A N 1
ATOM 779 C CA . PRO A 1 100 ? -16.281 -4.523 2.828 1 94.56 100 PRO A CA 1
ATOM 780 C C . PRO A 1 100 ? -15.641 -5.332 3.951 1 94.56 100 PRO A C 1
ATOM 782 O O . PRO A 1 100 ? -14.57 -4.973 4.438 1 94.56 100 PRO A O 1
ATOM 785 N N . ASP A 1 101 ? -16.266 -6.414 4.32 1 94 101 ASP A N 1
ATOM 786 C CA . ASP A 1 101 ? -15.734 -7.227 5.41 1 94 101 ASP A CA 1
ATOM 787 C C . ASP A 1 101 ? -14.414 -7.879 5.012 1 94 101 ASP A C 1
ATOM 789 O O . ASP A 1 101 ? -13.508 -8 5.836 1 94 101 ASP A O 1
ATOM 793 N N . GLU A 1 102 ? -14.336 -8.273 3.777 1 94 102 GLU A N 1
ATOM 794 C CA . GLU A 1 102 ? -13.109 -8.883 3.293 1 94 102 GLU A CA 1
ATOM 795 C C . GLU A 1 102 ? -11.984 -7.855 3.176 1 94 102 GLU A C 1
ATOM 797 O O . GLU A 1 102 ? -10.836 -8.133 3.521 1 94 102 GLU A O 1
ATOM 802 N N . ILE A 1 103 ? -12.344 -6.699 2.709 1 96.81 103 ILE A N 1
ATOM 803 C CA . ILE A 1 103 ? -11.383 -5.609 2.596 1 96.81 103 ILE A CA 1
ATOM 804 C C . ILE A 1 103 ? -10.805 -5.285 3.969 1 96.81 103 ILE A C 1
ATOM 806 O O . ILE A 1 103 ? -9.578 -5.254 4.141 1 96.81 103 ILE A O 1
ATOM 810 N N . ARG A 1 104 ? -11.656 -5.148 4.934 1 94.75 104 ARG A N 1
ATOM 811 C CA . ARG A 1 104 ? -11.219 -4.816 6.289 1 94.75 104 ARG A CA 1
ATOM 812 C C . ARG A 1 104 ? -10.352 -5.926 6.875 1 94.75 104 ARG A C 1
ATOM 814 O O . ARG A 1 104 ? -9.328 -5.652 7.5 1 94.75 104 ARG A O 1
ATOM 821 N N . ARG A 1 105 ? -10.789 -7.113 6.645 1 93.75 105 ARG A N 1
ATOM 822 C CA . ARG A 1 105 ? -10.031 -8.258 7.145 1 93.75 105 ARG A CA 1
ATOM 823 C C . ARG A 1 105 ? -8.625 -8.273 6.566 1 93.75 105 ARG A C 1
ATOM 825 O O . ARG A 1 105 ? -7.648 -8.484 7.297 1 93.75 105 ARG A O 1
ATOM 832 N N . CYS A 1 106 ? -8.523 -8.031 5.309 1 97.06 106 CYS A N 1
ATOM 833 C CA . CYS A 1 106 ? -7.223 -8.062 4.652 1 97.06 106 CYS A CA 1
ATOM 834 C C . CYS A 1 106 ? -6.305 -6.984 5.215 1 97.06 106 CYS A C 1
ATOM 836 O O . CYS A 1 106 ? -5.137 -7.246 5.504 1 97.06 106 CYS A O 1
ATOM 838 N N . TYR A 1 107 ? -6.836 -5.797 5.398 1 97.38 107 TYR A N 1
ATOM 839 C CA . TYR A 1 107 ? -6.016 -4.73 5.965 1 97.38 107 TYR A CA 1
ATOM 840 C C . TYR A 1 107 ? -5.633 -5.047 7.406 1 97.38 107 TYR A C 1
ATOM 842 O O . TYR A 1 107 ? -4.5 -4.793 7.824 1 97.38 107 TYR A O 1
ATOM 850 N N . HIS A 1 108 ? -6.5 -5.641 8.125 1 93.44 108 HIS A N 1
ATOM 851 C CA . HIS A 1 108 ? -6.219 -6.027 9.5 1 93.44 108 HIS A CA 1
ATOM 852 C C . HIS A 1 108 ? -5.113 -7.078 9.562 1 93.44 108 HIS A C 1
ATOM 854 O O . HIS A 1 108 ? -4.273 -7.051 10.469 1 93.44 108 HIS A O 1
ATOM 860 N N . GLU A 1 109 ? -5.133 -7.91 8.562 1 93.56 109 GLU A N 1
ATOM 861 C CA . GLU A 1 109 ? -4.133 -8.969 8.531 1 93.56 109 GLU A CA 1
ATOM 862 C C . GLU A 1 109 ? -2.814 -8.477 7.941 1 93.56 109 GLU A C 1
ATOM 864 O O . GLU A 1 109 ? -1.847 -9.234 7.844 1 93.56 109 GLU A O 1
ATOM 869 N N . GLY A 1 110 ? -2.801 -7.191 7.473 1 95.94 110 GLY A N 1
ATOM 870 C CA . GLY A 1 110 ? -1.521 -6.59 7.133 1 95.94 110 GLY A CA 1
ATOM 871 C C . GLY A 1 110 ? -1.353 -6.348 5.645 1 95.94 110 GLY A C 1
ATOM 872 O O . GLY A 1 110 ? -0.249 -6.051 5.184 1 95.94 110 GLY A O 1
ATOM 873 N N . ALA A 1 111 ? -2.441 -6.539 4.852 1 98.19 111 ALA A N 1
ATOM 874 C CA . ALA A 1 111 ? -2.344 -6.191 3.436 1 98.19 111 ALA A CA 1
ATOM 875 C C . ALA A 1 111 ? -1.946 -4.73 3.254 1 98.19 111 ALA A C 1
ATOM 877 O O . ALA A 1 111 ? -2.396 -3.859 4 1 98.19 111 ALA A O 1
ATOM 878 N N . ASN A 1 112 ? -1.161 -4.516 2.246 1 98.5 112 ASN A N 1
ATOM 879 C CA . ASN A 1 112 ? -0.691 -3.154 2.004 1 98.5 112 ASN A CA 1
ATOM 880 C C . ASN A 1 112 ? -1.662 -2.377 1.12 1 98.5 112 ASN A C 1
ATOM 882 O O . ASN A 1 112 ? -1.91 -1.192 1.357 1 98.5 112 ASN A O 1
ATOM 886 N N . LEU A 1 113 ? -2.156 -3.02 0.127 1 98.56 113 LEU A N 1
ATOM 887 C CA . LEU A 1 113 ? -3.18 -2.475 -0.757 1 98.56 113 LEU A CA 1
ATOM 888 C C . LEU A 1 113 ? -4.227 -3.531 -1.092 1 98.56 113 LEU A C 1
ATOM 890 O O . LEU A 1 113 ? -3.941 -4.73 -1.048 1 98.56 113 LEU A O 1
ATOM 894 N N . TYR A 1 114 ? -5.383 -3.045 -1.332 1 98.62 114 TYR A N 1
ATOM 895 C CA . TYR A 1 114 ? -6.484 -3.877 -1.805 1 98.62 114 TYR A CA 1
ATOM 896 C C . TYR A 1 114 ? -7.055 -3.334 -3.109 1 98.62 114 TYR A C 1
ATOM 898 O O . TYR A 1 114 ? -7.602 -2.229 -3.143 1 98.62 114 TYR A O 1
ATOM 906 N N . LEU A 1 115 ? -6.887 -4.105 -4.156 1 98.31 115 LEU A N 1
ATOM 907 C CA . LEU A 1 115 ? -7.375 -3.764 -5.488 1 98.31 115 LEU A CA 1
ATOM 908 C C . LEU A 1 115 ? -8.414 -4.773 -5.961 1 98.31 115 LEU A C 1
ATOM 910 O O . LEU A 1 115 ? -8.258 -5.977 -5.75 1 98.31 115 LEU A O 1
ATOM 914 N N . VAL A 1 116 ? -9.375 -4.312 -6.676 1 97.81 116 VAL A N 1
ATOM 915 C CA . VAL A 1 116 ? -10.422 -5.18 -7.203 1 97.81 116 VAL A CA 1
ATOM 916 C C . VAL A 1 116 ? -10.18 -5.438 -8.688 1 97.81 116 VAL A C 1
ATOM 918 O O . VAL A 1 116 ? -9.898 -4.504 -9.445 1 97.81 116 VAL A O 1
ATOM 921 N N . LYS A 1 117 ? -10.273 -6.691 -9.047 1 96.56 117 LYS A N 1
ATOM 922 C CA . LYS A 1 117 ? -10.18 -7.047 -10.461 1 96.56 117 LYS A CA 1
ATOM 923 C C . LYS A 1 117 ? -11.422 -6.59 -11.227 1 96.56 117 LYS A C 1
ATOM 925 O O . LYS A 1 117 ? -12.523 -7.074 -10.977 1 96.56 117 LYS A O 1
ATOM 930 N N . PRO A 1 118 ? -11.117 -5.699 -12.156 1 95 118 PRO A N 1
ATOM 931 C CA . PRO A 1 118 ? -12.258 -5.328 -12.992 1 95 118 PRO A CA 1
ATOM 932 C C . PRO A 1 118 ? -12.656 -6.426 -13.977 1 95 118 PRO A C 1
ATOM 934 O O . PRO A 1 118 ? -11.82 -7.25 -14.359 1 95 118 PRO A O 1
ATOM 937 N N . MET A 1 119 ? -13.891 -6.398 -14.492 1 90 119 MET A N 1
ATOM 938 C CA . MET A 1 119 ? -14.398 -7.41 -15.414 1 90 119 MET A CA 1
ATOM 939 C C . MET A 1 119 ? -14.148 -6.992 -16.859 1 90 119 MET A C 1
ATOM 941 O O . MET A 1 119 ? -14.031 -7.84 -17.75 1 90 119 MET A O 1
ATOM 945 N N . ASP A 1 120 ? -14.031 -5.738 -17.031 1 93.31 120 ASP A N 1
ATOM 946 C CA . ASP A 1 120 ? -13.797 -5.199 -18.375 1 93.31 120 ASP A CA 1
ATOM 947 C C . ASP A 1 120 ? -12.305 -5.148 -18.688 1 93.31 120 ASP A C 1
ATOM 949 O O . ASP A 1 120 ? -11.5 -4.742 -17.844 1 93.31 120 ASP A O 1
ATOM 953 N N . TYR A 1 121 ? -11.969 -5.512 -19.844 1 91.19 121 TYR A N 1
ATOM 954 C CA . TYR A 1 121 ? -10.578 -5.637 -20.266 1 91.19 121 TYR A CA 1
ATOM 955 C C . TYR A 1 121 ? -9.852 -4.301 -20.141 1 91.19 121 TYR A C 1
ATOM 957 O O . TYR A 1 121 ? -8.719 -4.242 -19.656 1 91.19 121 TYR A O 1
ATOM 965 N N . THR A 1 122 ? -10.492 -3.25 -20.594 1 94.94 122 THR A N 1
ATOM 966 C CA . THR A 1 122 ? -9.859 -1.936 -20.562 1 94.94 122 THR A CA 1
ATOM 967 C C . THR A 1 122 ? -9.594 -1.502 -19.125 1 94.94 122 THR A C 1
ATOM 969 O O . THR A 1 122 ? -8.508 -1.017 -18.797 1 94.94 122 THR A O 1
ATOM 972 N N . ALA A 1 123 ? -10.586 -1.731 -18.266 1 96 123 ALA A N 1
ATOM 973 C CA . ALA A 1 123 ? -10.438 -1.383 -16.859 1 96 123 ALA A CA 1
ATOM 974 C C . ALA A 1 123 ? -9.367 -2.246 -16.188 1 96 123 ALA A C 1
ATOM 976 O O . ALA A 1 123 ? -8.617 -1.768 -15.336 1 96 123 ALA A O 1
ATOM 977 N N . PHE A 1 124 ? -9.289 -3.469 -16.625 1 95.5 124 PHE A N 1
ATOM 978 C CA . PHE A 1 124 ? -8.266 -4.371 -16.109 1 95.5 124 PHE A CA 1
ATOM 979 C C . PHE A 1 124 ? -6.875 -3.889 -16.5 1 95.5 124 PHE A C 1
ATOM 981 O O . PHE A 1 124 ? -5.969 -3.855 -15.664 1 95.5 124 PHE A O 1
ATOM 988 N N . GLN A 1 125 ? -6.723 -3.48 -17.672 1 93.62 125 GLN A N 1
ATOM 989 C CA . GLN A 1 125 ? -5.445 -2.959 -18.141 1 93.62 125 GLN A CA 1
ATOM 990 C C . GLN A 1 125 ? -5.035 -1.716 -17.359 1 93.62 125 GLN A C 1
ATOM 992 O O . GLN A 1 125 ? -3.859 -1.542 -17.031 1 93.62 125 GLN A O 1
ATOM 997 N N . VAL A 1 126 ? -5.996 -0.901 -17.062 1 95.69 126 VAL A N 1
ATOM 998 C CA . VAL A 1 126 ? -5.73 0.305 -16.281 1 95.69 126 VAL A CA 1
ATOM 999 C C . VAL A 1 126 ? -5.207 -0.076 -14.898 1 95.69 126 VAL A C 1
ATOM 1001 O O . VAL A 1 126 ? -4.27 0.545 -14.391 1 95.69 126 VAL A O 1
ATOM 1004 N N . THR A 1 127 ? -5.793 -1.104 -14.32 1 96.81 127 THR A N 1
ATOM 1005 C CA . THR A 1 127 ? -5.375 -1.558 -13 1 96.81 127 THR A CA 1
ATOM 1006 C C . THR A 1 127 ? -3.965 -2.143 -13.055 1 96.81 127 THR A C 1
ATOM 1008 O O . THR A 1 127 ? -3.162 -1.922 -12.141 1 96.81 127 THR A O 1
ATOM 1011 N N . ILE A 1 128 ? -3.639 -2.793 -14.109 1 94.25 128 ILE A N 1
ATOM 1012 C CA . ILE A 1 128 ? -2.299 -3.348 -14.273 1 94.25 128 ILE A CA 1
ATOM 1013 C C . ILE A 1 128 ? -1.29 -2.217 -14.453 1 94.25 128 ILE A C 1
ATOM 1015 O O . ILE A 1 128 ? -0.187 -2.266 -13.906 1 94.25 128 ILE A O 1
ATOM 1019 N N . ASP A 1 129 ? -1.653 -1.23 -15.219 1 93.81 129 ASP A N 1
ATOM 1020 C CA . ASP A 1 129 ? -0.791 -0.062 -15.359 1 93.81 129 ASP A CA 1
ATOM 1021 C C . ASP A 1 129 ? -0.545 0.612 -14.016 1 93.81 129 ASP A C 1
ATOM 1023 O O . ASP A 1 129 ? 0.564 1.073 -13.734 1 93.81 129 ASP A O 1
ATOM 1027 N N . PHE A 1 130 ? -1.552 0.649 -13.219 1 95.44 130 PHE A N 1
ATOM 1028 C CA . PHE A 1 130 ? -1.416 1.205 -11.875 1 95.44 130 PHE A CA 1
ATOM 1029 C C . PHE A 1 130 ? -0.456 0.37 -11.039 1 95.44 130 PHE A C 1
ATOM 1031 O O . PHE A 1 130 ? 0.378 0.915 -10.312 1 95.44 130 PHE A O 1
ATOM 1038 N N . LEU A 1 131 ? -0.56 -0.932 -11.125 1 95.38 131 LEU A N 1
ATOM 1039 C CA . LEU A 1 131 ? 0.362 -1.822 -10.422 1 95.38 131 LEU A CA 1
ATOM 1040 C C . LEU A 1 131 ? 1.8 -1.571 -10.867 1 95.38 131 LEU A C 1
ATOM 1042 O O . LEU A 1 131 ? 2.709 -1.522 -10.039 1 95.38 131 LEU A O 1
ATOM 1046 N N . ALA A 1 132 ? 1.987 -1.361 -12.141 1 93.38 132 ALA A N 1
ATOM 1047 C CA . ALA A 1 132 ? 3.314 -1.058 -12.672 1 93.38 132 ALA A CA 1
ATOM 1048 C C . ALA A 1 132 ? 3.84 0.262 -12.117 1 93.38 132 ALA A C 1
ATOM 1050 O O . ALA A 1 132 ? 5.012 0.361 -11.742 1 93.38 132 ALA A O 1
ATOM 1051 N N . ALA A 1 133 ? 2.936 1.262 -12.125 1 94.31 133 ALA A N 1
ATOM 1052 C CA . ALA A 1 133 ? 3.318 2.555 -11.562 1 94.31 133 ALA A CA 1
ATOM 1053 C C . ALA A 1 133 ? 3.678 2.424 -10.086 1 94.31 133 ALA A C 1
ATOM 1055 O O . ALA A 1 133 ? 4.59 3.098 -9.602 1 94.31 133 ALA A O 1
ATOM 1056 N N . THR A 1 134 ? 2.928 1.588 -9.367 1 95.88 134 THR A N 1
ATOM 1057 C CA . THR A 1 134 ? 3.197 1.347 -7.953 1 95.88 134 THR A CA 1
ATOM 1058 C C . THR A 1 134 ? 4.605 0.794 -7.754 1 95.88 134 THR A C 1
ATOM 1060 O O . THR A 1 134 ? 5.348 1.265 -6.891 1 95.88 134 THR A O 1
ATOM 1063 N N . LEU A 1 135 ? 5.062 -0.101 -8.602 1 93.38 135 LEU A N 1
ATOM 1064 C CA . LEU A 1 135 ? 6.387 -0.709 -8.523 1 93.38 135 LEU A CA 1
ATOM 1065 C C . LEU A 1 135 ? 7.477 0.331 -8.758 1 93.38 135 LEU A C 1
ATOM 1067 O O . LEU A 1 135 ? 8.57 0.224 -8.195 1 93.38 135 LEU A O 1
ATOM 1071 N N . THR A 1 136 ? 7.148 1.301 -9.531 1 92.44 136 THR A N 1
ATOM 1072 C CA . THR A 1 136 ? 8.125 2.332 -9.867 1 92.44 136 THR A CA 1
ATOM 1073 C C . THR A 1 136 ? 8.219 3.375 -8.758 1 92.44 136 THR A C 1
ATOM 1075 O O . THR A 1 136 ? 9.297 3.895 -8.477 1 92.44 136 THR A O 1
ATOM 1078 N N . MET A 1 137 ? 7.109 3.643 -8.117 1 96.25 137 MET A N 1
ATOM 1079 C CA . MET A 1 137 ? 7.027 4.797 -7.227 1 96.25 137 MET A CA 1
ATOM 1080 C C . MET A 1 137 ? 7.379 4.402 -5.797 1 96.25 137 MET A C 1
ATOM 1082 O O . MET A 1 137 ? 7.988 5.184 -5.066 1 96.25 137 MET A O 1
ATOM 1086 N N . MET A 1 138 ? 7 3.158 -5.41 1 97.12 138 MET A N 1
ATOM 1087 C CA . MET A 1 138 ? 7.172 2.789 -4.008 1 97.12 138 MET A CA 1
ATOM 1088 C C . MET A 1 138 ? 8.594 2.305 -3.742 1 97.12 138 MET A C 1
ATOM 1090 O O . MET A 1 138 ? 9.25 1.775 -4.641 1 97.12 138 MET A O 1
ATOM 1094 N N . ARG A 1 139 ? 9.031 2.545 -2.572 1 97.62 139 ARG A N 1
ATOM 1095 C CA . ARG A 1 139 ? 10.25 1.885 -2.121 1 97.62 139 ARG A CA 1
ATOM 1096 C C . ARG A 1 139 ? 9.938 0.546 -1.46 1 97.62 139 ARG A C 1
ATOM 1098 O O . ARG A 1 139 ? 8.953 0.425 -0.729 1 97.62 139 ARG A O 1
ATOM 1105 N N . LEU A 1 140 ? 10.758 -0.405 -1.744 1 97.31 140 LEU A N 1
ATOM 1106 C CA . LEU A 1 140 ? 10.617 -1.728 -1.144 1 97.31 140 LEU A CA 1
ATOM 1107 C C . LEU A 1 140 ? 11.648 -1.936 -0.043 1 97.31 140 LEU A C 1
ATOM 1109 O O . LEU A 1 140 ? 12.711 -1.309 -0.057 1 97.31 140 LEU A O 1
ATOM 1113 N N . PRO A 1 141 ? 11.312 -2.721 0.908 1 95.06 141 PRO A N 1
ATOM 1114 C CA . PRO A 1 141 ? 12.289 -2.955 1.98 1 95.06 141 PRO A CA 1
ATOM 1115 C C . PRO A 1 141 ? 13.594 -3.551 1.472 1 95.06 141 PRO A C 1
ATOM 1117 O O . PRO A 1 141 ? 13.617 -4.18 0.411 1 95.06 141 PRO A O 1
ATOM 1120 N N . MET B 1 1 ? -35.781 10.062 0.821 1 24.84 1 MET B N 1
ATOM 1121 C CA . MET B 1 1 ? -34.875 9.016 0.362 1 24.84 1 MET B CA 1
ATOM 1122 C C . MET B 1 1 ? -33.438 9.438 0.56 1 24.84 1 MET B C 1
ATOM 1124 O O . MET B 1 1 ? -32.969 10.383 -0.073 1 24.84 1 MET B O 1
ATOM 1128 N N . THR B 1 2 ? -32.781 9.367 1.661 1 32.59 2 THR B N 1
ATOM 1129 C CA . THR B 1 2 ? -31.625 10.086 2.154 1 32.59 2 THR B CA 1
ATOM 1130 C C . THR B 1 2 ? -30.406 9.805 1.276 1 32.59 2 THR B C 1
ATOM 1132 O O . THR B 1 2 ? -30.109 8.648 0.964 1 32.59 2 THR B O 1
ATOM 1135 N N . GLN B 1 3 ? -30.141 10.477 0.243 1 35.94 3 GLN B N 1
ATOM 1136 C CA . GLN B 1 3 ? -29.141 10.203 -0.777 1 35.94 3 GLN B CA 1
ATOM 1137 C C . GLN B 1 3 ? -27.875 9.617 -0.158 1 35.94 3 GLN B C 1
ATOM 1139 O O . GLN B 1 3 ? -27.172 10.297 0.597 1 35.94 3 GLN B O 1
ATOM 1144 N N . GLN B 1 4 ? -27.781 8.547 0.485 1 38.84 4 GLN B N 1
ATOM 1145 C CA . GLN B 1 4 ? -26.656 7.914 1.145 1 38.84 4 GLN B CA 1
ATOM 1146 C C . GLN B 1 4 ? -25.344 8.227 0.418 1 38.84 4 GLN B C 1
ATOM 1148 O O . GLN B 1 4 ? -25.094 7.703 -0.667 1 38.84 4 GLN B O 1
ATOM 1153 N N . GLY B 1 5 ? -24.922 9.344 0.223 1 45.44 5 GLY B N 1
ATOM 1154 C CA . GLY B 1 5 ? -23.891 10.047 -0.535 1 45.44 5 GLY B CA 1
ATOM 1155 C C . GLY B 1 5 ? -22.578 9.312 -0.584 1 45.44 5 GLY B C 1
ATOM 1156 O O . GLY B 1 5 ? -22.266 8.508 0.3 1 45.44 5 GLY B O 1
ATOM 1157 N N . ALA B 1 6 ? -22.031 8.977 -1.759 1 55.88 6 ALA B N 1
ATOM 1158 C CA . ALA B 1 6 ? -20.781 8.273 -2.018 1 55.88 6 ALA B CA 1
ATOM 1159 C C . ALA B 1 6 ? -19.734 8.594 -0.955 1 55.88 6 ALA B C 1
ATOM 1161 O O . ALA B 1 6 ? -19.484 9.766 -0.658 1 55.88 6 ALA B O 1
ATOM 1162 N N . ILE B 1 7 ? -19.594 7.797 0.117 1 62.84 7 ILE B N 1
ATOM 1163 C CA . ILE B 1 7 ? -18.688 7.961 1.247 1 62.84 7 ILE B CA 1
ATOM 1164 C C . ILE B 1 7 ? -17.359 8.523 0.758 1 62.84 7 ILE B C 1
ATOM 1166 O O . ILE B 1 7 ? -16.734 7.953 -0.138 1 62.84 7 ILE B O 1
ATOM 1170 N N . LYS B 1 8 ? -17.078 9.766 1.165 1 85.75 8 LYS B N 1
ATOM 1171 C CA . LYS B 1 8 ? -15.883 10.547 0.88 1 85.75 8 LYS B CA 1
ATOM 1172 C C . LYS B 1 8 ? -14.672 9.969 1.596 1 85.75 8 LYS B C 1
ATOM 1174 O O . LYS B 1 8 ? -14.766 9.531 2.744 1 85.75 8 LYS B O 1
ATOM 1179 N N . THR B 1 9 ? -13.633 9.703 0.812 1 93.56 9 THR B N 1
ATOM 1180 C CA . THR B 1 9 ? -12.367 9.336 1.438 1 93.56 9 THR B CA 1
ATOM 1181 C C . THR B 1 9 ? -11.859 10.461 2.332 1 93.56 9 THR B C 1
ATOM 1183 O O . THR B 1 9 ? -11.883 11.633 1.941 1 93.56 9 THR B O 1
ATOM 1186 N N . ARG B 1 10 ? -11.555 10.164 3.578 1 95.75 10 ARG B N 1
ATOM 1187 C CA . ARG B 1 10 ? -10.891 11.102 4.477 1 95.75 10 ARG B CA 1
ATOM 1188 C C . ARG B 1 10 ? -9.391 10.836 4.535 1 95.75 10 ARG B C 1
ATOM 1190 O O . ARG B 1 10 ? -8.961 9.781 5.004 1 95.75 10 ARG B O 1
ATOM 1197 N N . LEU B 1 11 ? -8.695 11.742 3.988 1 97.12 11 LEU B N 1
ATOM 1198 C CA . LEU B 1 11 ? -7.238 11.633 3.967 1 97.12 11 LEU B CA 1
ATOM 1199 C C . LEU B 1 11 ? -6.617 12.484 5.07 1 97.12 11 LEU B C 1
ATOM 1201 O O . LEU B 1 11 ? -6.727 13.711 5.051 1 97.12 11 LEU B O 1
ATOM 1205 N N . ILE B 1 12 ? -6.027 11.836 6.027 1 98.06 12 ILE B N 1
ATOM 1206 C CA . ILE B 1 12 ? -5.305 12.508 7.105 1 98.06 12 ILE B CA 1
ATOM 1207 C C . ILE B 1 12 ? -3.867 12.781 6.668 1 98.06 12 ILE B C 1
ATOM 1209 O O . ILE B 1 12 ? -3.066 11.859 6.523 1 98.06 12 ILE B O 1
ATOM 1213 N N . LEU B 1 13 ? -3.586 14.031 6.441 1 97.62 13 LEU B N 1
ATOM 1214 C CA . LEU B 1 13 ? -2.252 14.43 6.012 1 97.62 13 LEU B CA 1
ATOM 1215 C C . LEU B 1 13 ? -1.428 14.93 7.191 1 97.62 13 LEU B C 1
ATOM 1217 O O . LEU B 1 13 ? -1.737 15.969 7.777 1 97.62 13 LEU B O 1
ATOM 1221 N N . ILE B 1 14 ? -0.394 14.18 7.527 1 97.62 14 ILE B N 1
ATOM 1222 C CA . ILE B 1 14 ? 0.49 14.562 8.625 1 97.62 14 ILE B CA 1
ATOM 1223 C C . ILE B 1 14 ? 1.818 15.062 8.062 1 97.62 14 ILE B C 1
ATOM 1225 O O . ILE B 1 14 ? 2.658 14.266 7.633 1 97.62 14 ILE B O 1
ATOM 1229 N N . GLU B 1 15 ? 1.959 16.344 8.039 1 95.75 15 GLU B N 1
ATOM 1230 C CA . GLU B 1 15 ? 3.016 17.078 7.359 1 95.75 15 GLU B CA 1
ATOM 1231 C C . GLU B 1 15 ? 3.289 18.406 8.047 1 95.75 15 GLU B C 1
ATOM 1233 O O . GLU B 1 15 ? 2.373 19.219 8.25 1 95.75 15 GLU B O 1
ATOM 1238 N N . ASP B 1 16 ? 4.566 18.625 8.422 1 93.62 16 ASP B N 1
ATOM 1239 C CA . ASP B 1 16 ? 4.852 19.828 9.195 1 93.62 16 ASP B CA 1
ATOM 1240 C C . ASP B 1 16 ? 5.391 20.938 8.297 1 93.62 16 ASP B C 1
ATOM 1242 O O . ASP B 1 16 ? 5.594 22.062 8.758 1 93.62 16 ASP B O 1
ATOM 1246 N N . GLU B 1 17 ? 5.652 20.703 7.012 1 93.19 17 GLU B N 1
ATOM 1247 C CA . GLU B 1 17 ? 6.105 21.719 6.074 1 93.19 17 GLU B CA 1
ATOM 1248 C C . GLU B 1 17 ? 4.93 22.344 5.328 1 93.19 17 GLU B C 1
ATOM 1250 O O . GLU B 1 17 ? 4.32 21.703 4.469 1 93.19 17 GLU B O 1
ATOM 1255 N N . PRO B 1 18 ? 4.68 23.594 5.641 1 95.19 18 PRO B N 1
ATOM 1256 C CA . PRO B 1 18 ? 3.492 24.234 5.07 1 95.19 18 PRO B CA 1
ATOM 1257 C C . PRO B 1 18 ? 3.484 24.219 3.543 1 95.19 18 PRO B C 1
ATOM 1259 O O . PRO B 1 18 ? 2.424 24.078 2.928 1 95.19 18 PRO B O 1
ATOM 1262 N N . GLY B 1 19 ? 4.625 24.438 2.965 1 94.12 19 GLY B N 1
ATOM 1263 C CA . GLY B 1 19 ? 4.711 24.375 1.514 1 94.12 19 GLY B CA 1
ATOM 1264 C C . GLY B 1 19 ? 4.297 23.031 0.947 1 94.12 19 GLY B C 1
ATOM 1265 O O . GLY B 1 19 ? 3.564 22.969 -0.043 1 94.12 19 GLY B O 1
ATOM 1266 N N . HIS B 1 20 ? 4.75 21.969 1.539 1 94.44 20 HIS B N 1
ATOM 1267 C CA . HIS B 1 20 ? 4.352 20.625 1.117 1 94.44 20 HIS B CA 1
ATOM 1268 C C . HIS B 1 20 ? 2.857 20.406 1.321 1 94.44 20 HIS B C 1
ATOM 1270 O O . HIS B 1 20 ? 2.178 19.875 0.438 1 94.44 20 HIS B O 1
ATOM 1276 N N . THR B 1 21 ? 2.385 20.781 2.506 1 95.88 21 THR B N 1
ATOM 1277 C CA . THR B 1 21 ? 0.965 20.641 2.812 1 95.88 21 THR B CA 1
ATOM 1278 C C . THR B 1 21 ? 0.111 21.312 1.745 1 95.88 21 THR B C 1
ATOM 1280 O O . THR B 1 21 ? -0.837 20.719 1.231 1 95.88 21 THR B O 1
ATOM 1283 N N . ARG B 1 22 ? 0.435 22.5 1.395 1 94.31 22 ARG B N 1
ATOM 1284 C CA . ARG B 1 22 ? -0.314 23.281 0.409 1 94.31 22 ARG B CA 1
ATOM 1285 C C . ARG B 1 22 ? -0.295 22.594 -0.954 1 94.31 22 ARG B C 1
ATOM 1287 O O . ARG B 1 22 ? -1.335 22.453 -1.601 1 94.31 22 ARG B O 1
ATOM 1294 N N . LEU B 1 23 ? 0.827 22.172 -1.338 1 91.88 23 LEU B N 1
ATOM 1295 C CA . LEU B 1 23 ? 0.994 21.547 -2.646 1 91.88 23 LEU B CA 1
ATOM 1296 C C . LEU B 1 23 ? 0.202 20.25 -2.732 1 91.88 23 LEU B C 1
ATOM 1298 O O . LEU B 1 23 ? -0.499 20 -3.719 1 91.88 23 LEU B O 1
ATOM 1302 N N . ILE B 1 24 ? 0.313 19.406 -1.727 1 93.75 24 ILE B N 1
ATOM 1303 C CA . ILE B 1 24 ? -0.37 18.125 -1.706 1 93.75 24 ILE B CA 1
ATOM 1304 C C . ILE B 1 24 ? -1.881 18.344 -1.696 1 93.75 24 ILE B C 1
ATOM 1306 O O . ILE B 1 24 ? -2.607 17.734 -2.484 1 93.75 24 ILE B O 1
ATOM 1310 N N . THR B 1 25 ? -2.303 19.25 -0.843 1 94.06 25 THR B N 1
ATOM 1311 C CA . THR B 1 25 ? -3.732 19.5 -0.702 1 94.06 25 THR B CA 1
ATOM 1312 C C . THR B 1 25 ? -4.312 20.062 -2 1 94.06 25 THR B C 1
ATOM 1314 O O . THR B 1 25 ? -5.363 19.594 -2.461 1 94.06 25 THR B O 1
ATOM 1317 N N . LYS B 1 26 ? -3.672 20.984 -2.594 1 89 26 LYS B N 1
ATOM 1318 C CA . LYS B 1 26 ? -4.145 21.625 -3.814 1 89 26 LYS B CA 1
ATOM 1319 C C . LYS B 1 26 ? -4.281 20.625 -4.953 1 89 26 LYS B C 1
ATOM 1321 O O . LYS B 1 26 ? -5.266 20.656 -5.695 1 89 26 LYS B O 1
ATOM 1326 N N . ASN B 1 27 ? -3.426 19.719 -5.023 1 86.12 27 ASN B N 1
ATOM 1327 C CA . ASN B 1 27 ? -3.391 18.797 -6.16 1 86.12 27 ASN B CA 1
ATOM 1328 C C . ASN B 1 27 ? -4.301 17.594 -5.938 1 86.12 27 ASN B C 1
ATOM 1330 O O . ASN B 1 27 ? -4.867 17.047 -6.891 1 86.12 27 ASN B O 1
ATOM 1334 N N . LEU B 1 28 ? -4.477 17.125 -4.676 1 86.62 28 LEU B N 1
ATOM 1335 C CA . LEU B 1 28 ? -5.312 15.969 -4.395 1 86.62 28 LEU B CA 1
ATOM 1336 C C . LEU B 1 28 ? -6.785 16.359 -4.336 1 86.62 28 LEU B C 1
ATOM 1338 O O . LEU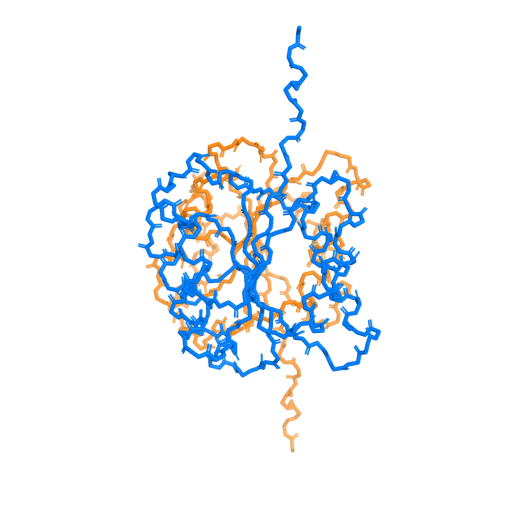 B 1 28 ? -7.66 15.516 -4.574 1 86.62 28 LEU B O 1
ATOM 1342 N N . MET B 1 29 ? -7.156 17.516 -4.031 1 76.19 29 MET B N 1
ATOM 1343 C CA . MET B 1 29 ? -8.531 18 -3.928 1 76.19 29 MET B CA 1
ATOM 1344 C C . MET B 1 29 ? -9.203 18.031 -5.297 1 76.19 29 MET B C 1
ATOM 1346 O O . MET B 1 29 ? -10.43 18.062 -5.391 1 76.19 29 MET B O 1
ATOM 1350 N N . LYS B 1 30 ? -8.484 17.984 -6.211 1 70.69 30 LYS B N 1
ATOM 1351 C CA . LYS B 1 30 ? -9.07 17.969 -7.547 1 70.69 30 LYS B CA 1
ATOM 1352 C C . LYS B 1 30 ? -9.828 16.672 -7.797 1 70.69 30 LYS B C 1
ATOM 1354 O O . LYS B 1 30 ? -10.641 16.594 -8.719 1 70.69 30 LYS B O 1
ATOM 1359 N N . SER B 1 31 ? -9.719 15.781 -6.859 1 65.5 31 SER B N 1
ATOM 1360 C CA . SER B 1 31 ? -10.469 14.531 -6.938 1 65.5 31 SER B CA 1
ATOM 1361 C C . SER B 1 31 ? -11.789 14.633 -6.191 1 65.5 31 SER B C 1
ATOM 1363 O O . SER B 1 31 ? -11.828 15.039 -5.027 1 65.5 31 SER B O 1
ATOM 1365 N N . ALA B 1 32 ? -12.977 14.68 -6.781 1 62.88 32 ALA B N 1
ATOM 1366 C CA . ALA B 1 32 ? -14.336 15.008 -6.344 1 62.88 32 ALA B CA 1
ATOM 1367 C C . ALA B 1 32 ? -14.75 14.141 -5.156 1 62.88 32 ALA B C 1
ATOM 1369 O O . ALA B 1 32 ? -15.578 14.555 -4.34 1 62.88 32 ALA B O 1
ATOM 1370 N N . ASP B 1 33 ? -13.914 13.469 -4.449 1 84.12 33 ASP B N 1
ATOM 1371 C CA . ASP B 1 33 ? -14.445 12.586 -3.42 1 84.12 33 ASP B CA 1
ATOM 1372 C C . ASP B 1 33 ? -13.406 12.297 -2.344 1 84.12 33 ASP B C 1
ATOM 1374 O O . ASP B 1 33 ? -13.336 11.188 -1.816 1 84.12 33 ASP B O 1
ATOM 1378 N N . VAL B 1 34 ? -12.602 13.43 -2.037 1 90.06 34 VAL B N 1
ATOM 1379 C CA . VAL B 1 34 ? -11.602 13.273 -0.985 1 90.06 34 VAL B CA 1
ATOM 1380 C C . VAL B 1 34 ? -11.617 14.5 -0.076 1 90.06 34 VAL B C 1
ATOM 1382 O O . VAL B 1 34 ? -11.594 15.641 -0.555 1 90.06 34 VAL B O 1
ATOM 1385 N N . GLU B 1 35 ? -11.812 14.328 1.152 1 92.88 35 GLU B N 1
ATOM 1386 C CA . GLU B 1 35 ? -11.594 15.352 2.168 1 92.88 35 GLU B CA 1
ATOM 1387 C C . GLU B 1 35 ? -10.211 15.219 2.805 1 92.88 35 GLU B C 1
ATOM 1389 O O . GLU B 1 35 ? -9.875 14.164 3.346 1 92.88 35 GLU B O 1
ATOM 1394 N N . ILE B 1 36 ? -9.469 16.297 2.682 1 95.5 36 ILE B N 1
ATOM 1395 C CA . ILE B 1 36 ? -8.125 16.266 3.246 1 95.5 36 ILE B CA 1
ATOM 1396 C C . ILE B 1 36 ? -8.109 17 4.582 1 95.5 36 ILE B C 1
ATOM 1398 O O . ILE B 1 36 ? -8.562 18.141 4.668 1 95.5 36 ILE B O 1
ATOM 1402 N N . LEU B 1 37 ? -7.641 16.375 5.609 1 96.81 37 LEU B N 1
ATOM 1403 C CA . LEU B 1 37 ? -7.441 16.969 6.93 1 96.81 37 LEU B CA 1
ATOM 1404 C C . LEU B 1 37 ? -5.957 17.047 7.27 1 96.81 37 LEU B C 1
ATOM 1406 O O . LEU B 1 37 ? -5.34 16.047 7.633 1 96.81 37 LEU B O 1
ATOM 1410 N N . PRO B 1 38 ? -5.438 18.25 7.203 1 97.31 38 PRO B N 1
ATOM 1411 C CA . PRO B 1 38 ? -4.008 18.406 7.48 1 97.31 38 PRO B CA 1
ATOM 1412 C C . PRO B 1 38 ? -3.707 18.547 8.969 1 97.31 38 PRO B C 1
ATOM 1414 O O . PRO B 1 38 ? -4.477 19.172 9.703 1 97.31 38 PRO B O 1
ATOM 1417 N N . PHE B 1 39 ? -2.66 17.875 9.383 1 96.88 39 PHE B N 1
ATOM 1418 C CA . PHE B 1 39 ? -2.088 18.031 10.711 1 96.88 39 PHE B CA 1
ATOM 1419 C C . PHE B 1 39 ? -0.595 18.328 10.633 1 96.88 39 PHE B C 1
ATOM 1421 O O . PHE B 1 39 ? 0.131 17.672 9.875 1 96.88 39 PHE B O 1
ATOM 1428 N N . ASP B 1 40 ? -0.116 19.266 11.492 1 94.44 40 ASP B N 1
ATOM 1429 C CA . ASP B 1 40 ? 1.28 19.672 11.375 1 94.44 40 ASP B CA 1
ATOM 1430 C C . ASP B 1 40 ? 2.139 19.016 12.453 1 94.44 40 ASP B C 1
ATOM 1432 O O . ASP B 1 40 ? 3.352 19.234 12.508 1 94.44 40 ASP B O 1
ATOM 1436 N N . THR B 1 41 ? 1.465 18.266 13.312 1 93.81 41 THR B N 1
ATOM 1437 C CA . THR B 1 41 ? 2.211 17.469 14.281 1 93.81 41 THR B CA 1
ATOM 1438 C C . THR B 1 41 ? 1.589 16.078 14.445 1 93.81 41 THR B C 1
ATOM 1440 O O . THR B 1 41 ? 0.378 15.922 14.281 1 93.81 41 THR B O 1
ATOM 1443 N N . GLY B 1 42 ? 2.42 15.109 14.797 1 95 42 GLY B N 1
ATOM 1444 C CA . GLY B 1 42 ? 1.943 13.758 15.07 1 95 42 GLY B CA 1
ATOM 1445 C C . GLY B 1 42 ? 0.953 13.695 16.219 1 95 42 GLY B C 1
ATOM 1446 O O . GLY B 1 42 ? -0.019 12.945 16.172 1 95 42 GLY B O 1
ATOM 1447 N N . ARG B 1 43 ? 1.208 14.523 17.188 1 93.56 43 ARG B N 1
ATOM 1448 C CA . ARG B 1 43 ? 0.355 14.531 18.375 1 93.56 43 ARG B CA 1
ATOM 1449 C C . ARG B 1 43 ? -1.073 14.93 18.016 1 93.56 43 ARG B C 1
ATOM 1451 O O . ARG B 1 43 ? -2.027 14.25 18.406 1 93.56 43 ARG B O 1
ATOM 1458 N N . ARG B 1 44 ? -1.196 15.977 17.281 1 94.81 44 ARG B N 1
ATOM 1459 C CA . ARG B 1 44 ? -2.521 16.453 16.891 1 94.81 44 ARG B CA 1
ATOM 1460 C C . ARG B 1 44 ? -3.227 15.422 16.016 1 94.81 44 ARG B C 1
ATOM 1462 O O . ARG B 1 44 ? -4.441 15.234 16.125 1 94.81 44 ARG B O 1
ATOM 1469 N N . ALA B 1 45 ? -2.477 14.797 15.141 1 96.69 45 ALA B N 1
ATOM 1470 C CA . ALA B 1 45 ? -3.049 13.75 14.289 1 96.69 45 ALA B CA 1
ATOM 1471 C C . ALA B 1 45 ? -3.566 12.586 15.133 1 96.69 45 ALA B C 1
ATOM 1473 O O . ALA B 1 45 ? -4.66 12.078 14.883 1 96.69 45 ALA B O 1
ATOM 1474 N N . LEU B 1 46 ? -2.783 12.172 16.125 1 96.69 46 LEU B N 1
ATOM 1475 C CA . LEU B 1 46 ? -3.182 11.055 16.969 1 96.69 46 LEU B CA 1
ATOM 1476 C C . LEU B 1 46 ? -4.434 11.406 17.766 1 96.69 46 LEU B C 1
ATOM 1478 O O . LEU B 1 46 ? -5.277 10.539 18.016 1 96.69 46 LEU B O 1
ATOM 1482 N N . GLU B 1 47 ? -4.547 12.656 18.172 1 97.38 47 GLU B N 1
ATOM 1483 C CA . GLU B 1 47 ? -5.738 13.109 18.891 1 97.38 47 GLU B CA 1
ATOM 1484 C C . GLU B 1 47 ? -6.992 12.93 18.031 1 97.38 47 GLU B C 1
ATOM 1486 O O . GLU B 1 47 ? -8.055 12.594 18.562 1 97.38 47 GLU B O 1
ATOM 1491 N N . TYR B 1 48 ? -6.863 13.148 16.75 1 98 48 TYR B N 1
ATOM 1492 C CA . TYR B 1 48 ? -7.977 12.969 15.828 1 98 48 TYR B CA 1
ATOM 1493 C C . TYR B 1 48 ? -8.547 11.555 15.93 1 98 48 TYR B C 1
ATOM 1495 O O . TYR B 1 48 ? -9.758 11.359 15.812 1 98 48 TYR B O 1
ATOM 1503 N N . PHE B 1 49 ? -7.719 10.562 16.156 1 98.12 49 PHE B N 1
ATOM 1504 C CA . PHE B 1 49 ? -8.117 9.156 16.125 1 98.12 49 PHE B CA 1
ATOM 1505 C C . PHE B 1 49 ? -8.625 8.695 17.484 1 98.12 49 PHE B C 1
ATOM 1507 O O . PHE B 1 49 ? -9.234 7.633 17.594 1 98.12 49 PHE B O 1
ATOM 1514 N N . GLU B 1 50 ? -8.344 9.477 18.516 1 97.38 50 GLU B N 1
ATOM 1515 C CA . GLU B 1 50 ? -8.727 9.086 19.875 1 97.38 50 GLU B CA 1
ATOM 1516 C C . GLU B 1 50 ? -10.234 8.891 19.984 1 97.38 50 GLU B C 1
ATOM 1518 O O . GLU B 1 50 ? -11.008 9.742 19.547 1 97.38 50 GLU B O 1
ATOM 1523 N N . GLY B 1 51 ? -10.633 7.75 20.5 1 96.62 51 GLY B N 1
ATOM 1524 C CA . GLY B 1 51 ? -12.031 7.465 20.781 1 96.62 51 GLY B CA 1
ATOM 1525 C C . GLY B 1 51 ? -12.789 6.969 19.562 1 96.62 51 GLY B C 1
ATOM 1526 O O . GLY B 1 51 ? -13.969 6.641 19.641 1 96.62 51 GLY B O 1
ATOM 1527 N N . LYS B 1 52 ? -12.195 6.949 18.422 1 97.5 52 LYS B N 1
ATOM 1528 C CA . LYS B 1 52 ? -12.859 6.473 17.219 1 97.5 52 LYS B CA 1
ATOM 1529 C C . LYS B 1 52 ? -12.789 4.949 17.125 1 97.5 52 LYS B C 1
ATOM 1531 O O . LYS B 1 52 ? -11.797 4.34 17.531 1 97.5 52 LYS B O 1
ATOM 1536 N N . THR B 1 53 ? -13.828 4.402 16.609 1 97.06 53 THR B N 1
ATOM 1537 C CA . THR B 1 53 ? -13.883 2.963 16.375 1 97.06 53 THR B CA 1
ATOM 1538 C C . THR B 1 53 ? -13.461 2.633 14.938 1 97.06 53 THR B C 1
ATOM 1540 O O . THR B 1 53 ? -13.328 3.529 14.102 1 97.06 53 THR B O 1
ATOM 1543 N N . ALA B 1 54 ? -13.266 1.351 14.742 1 95.44 54 ALA B N 1
ATOM 1544 C CA . ALA B 1 54 ? -12.961 0.907 13.383 1 95.44 54 ALA B CA 1
ATOM 1545 C C . ALA B 1 54 ? -14.055 1.326 12.406 1 95.44 54 ALA B C 1
ATOM 1547 O O . ALA B 1 54 ? -13.781 1.664 11.258 1 95.44 54 ALA B O 1
ATOM 1548 N N . GLU B 1 55 ? -15.234 1.317 12.859 1 95.12 55 GLU B N 1
ATOM 1549 C CA . GLU B 1 55 ? -16.375 1.704 12.031 1 95.12 55 GLU B CA 1
ATOM 1550 C C . GLU B 1 55 ? -16.328 3.191 11.695 1 95.12 55 GLU B C 1
ATOM 1552 O O . GLU B 1 55 ? -16.609 3.586 10.562 1 95.12 55 GLU B O 1
ATOM 1557 N N . ASP B 1 56 ? -15.891 3.971 12.633 1 96.19 56 ASP B N 1
ATOM 1558 C CA . ASP B 1 56 ? -15.75 5.406 12.422 1 96.19 56 ASP B CA 1
ATOM 1559 C C . ASP B 1 56 ? -14.688 5.707 11.367 1 96.19 56 ASP B C 1
ATOM 1561 O O . ASP B 1 56 ? -14.727 6.758 10.719 1 96.19 56 ASP B O 1
ATOM 1565 N N . LEU B 1 57 ? -13.805 4.734 11.242 1 96.62 57 LEU B N 1
ATOM 1566 C CA . LEU B 1 57 ? -12.602 5.023 10.461 1 96.62 57 LEU B CA 1
ATOM 1567 C C . LEU B 1 57 ? -12.664 4.344 9.094 1 96.62 57 LEU B C 1
ATOM 1569 O O . LEU B 1 57 ? -11.648 4.238 8.406 1 96.62 57 LEU B O 1
ATOM 1573 N N . ARG B 1 58 ? -13.883 3.932 8.812 1 93.19 58 ARG B N 1
ATOM 1574 C CA . ARG B 1 58 ? -14.055 3.447 7.449 1 93.19 58 ARG B CA 1
ATOM 1575 C C . ARG B 1 58 ? -13.719 4.535 6.434 1 93.19 58 ARG B C 1
ATOM 1577 O O . ARG B 1 58 ? -13.953 5.719 6.684 1 93.19 58 ARG B O 1
ATOM 1584 N N . GLN B 1 59 ? -13.07 4.27 5.359 1 95.38 59 GLN B N 1
ATOM 1585 C CA . GLN B 1 59 ? -12.742 5.164 4.254 1 95.38 59 GLN B CA 1
ATOM 1586 C C . GLN B 1 59 ? -11.688 6.184 4.668 1 95.38 59 GLN B C 1
ATOM 1588 O O . GLN B 1 59 ? -11.641 7.293 4.137 1 95.38 59 GLN B O 1
ATOM 1593 N N . HIS B 1 60 ? -10.867 5.898 5.715 1 97.25 60 HIS B N 1
ATOM 1594 C CA . HIS B 1 60 ? -9.758 6.758 6.121 1 97.25 60 HIS B CA 1
ATOM 1595 C C . HIS B 1 60 ? -8.438 6.266 5.539 1 97.25 60 HIS B C 1
ATOM 1597 O O . HIS B 1 60 ? -8.242 5.059 5.375 1 97.25 60 HIS B O 1
ATOM 1603 N N . LEU B 1 61 ? -7.613 7.184 5.27 1 97.75 61 LEU B N 1
ATOM 1604 C CA . LEU B 1 61 ? -6.23 6.961 4.855 1 97.75 61 LEU B CA 1
ATOM 1605 C C . LEU B 1 61 ? -5.309 8.008 5.469 1 97.75 61 LEU B C 1
ATOM 1607 O O . LEU B 1 61 ? -5.699 9.164 5.637 1 97.75 61 LEU B O 1
ATOM 1611 N N . VAL B 1 62 ? -4.074 7.574 5.77 1 98.44 62 VAL B N 1
ATOM 1612 C CA . VAL B 1 62 ? -3.092 8.492 6.336 1 98.44 62 VAL B CA 1
ATOM 1613 C C . VAL B 1 62 ? -1.916 8.648 5.375 1 98.44 62 VAL B C 1
ATOM 1615 O O . VAL B 1 62 ? -1.415 7.66 4.832 1 98.44 62 VAL B O 1
ATOM 1618 N N . VAL B 1 63 ? -1.565 9.836 5.066 1 98.12 63 VAL B N 1
ATOM 1619 C CA . VAL B 1 63 ? -0.277 10.156 4.461 1 98.12 63 VAL B CA 1
ATOM 1620 C C . VAL B 1 63 ? 0.627 10.82 5.5 1 98.12 63 VAL B C 1
ATOM 1622 O O . VAL B 1 63 ? 0.278 11.859 6.062 1 98.12 63 VAL B O 1
ATOM 1625 N N . LEU B 1 64 ? 1.792 10.219 5.723 1 98.06 64 LEU B N 1
ATOM 1626 C CA . LEU B 1 64 ? 2.594 10.555 6.891 1 98.06 64 LEU B CA 1
ATOM 1627 C C . LEU B 1 64 ? 4.02 10.914 6.488 1 98.06 64 LEU B C 1
ATOM 1629 O O . LEU B 1 64 ? 4.707 10.117 5.844 1 98.06 64 LEU B O 1
ATOM 1633 N N . ASP B 1 65 ? 4.473 12.07 6.816 1 96.56 65 ASP B N 1
ATOM 1634 C CA . ASP B 1 65 ? 5.895 12.398 6.793 1 96.56 65 ASP B CA 1
ATOM 1635 C C . ASP B 1 65 ? 6.578 11.977 8.094 1 96.56 65 ASP B C 1
ATOM 1637 O O . ASP B 1 65 ? 6.312 12.547 9.148 1 96.56 65 ASP B O 1
ATOM 1641 N N . ILE B 1 66 ? 7.508 11.094 8.062 1 94.56 66 ILE B N 1
ATOM 1642 C CA . ILE B 1 66 ? 8.094 10.547 9.281 1 94.56 66 ILE B CA 1
ATOM 1643 C C . ILE B 1 66 ? 9.211 11.461 9.773 1 94.56 66 ILE B C 1
ATOM 1645 O O . ILE B 1 66 ? 9.703 11.312 10.898 1 94.56 66 ILE B O 1
ATOM 1649 N N . ASN B 1 67 ? 9.711 12.398 8.977 1 88.31 67 ASN B N 1
ATOM 1650 C CA . ASN B 1 67 ? 10.789 13.305 9.352 1 88.31 67 ASN B CA 1
ATOM 1651 C C . ASN B 1 67 ? 10.266 14.562 10.039 1 88.31 67 ASN B C 1
ATOM 1653 O O . ASN B 1 67 ? 10.883 15.617 9.969 1 88.31 67 ASN B O 1
ATOM 1657 N N . MET B 1 68 ? 9.227 14.555 10.688 1 83.06 68 MET B N 1
ATOM 1658 C CA . MET B 1 68 ? 8.68 15.727 11.359 1 83.06 68 MET B CA 1
ATOM 1659 C C . MET B 1 68 ? 9.328 15.922 12.727 1 83.06 68 MET B C 1
ATOM 1661 O O . MET B 1 68 ? 9.734 14.953 13.367 1 83.06 68 MET B O 1
ATOM 1665 N N . PRO B 1 69 ? 9.484 17.25 13.086 1 75.69 69 PRO B N 1
ATOM 1666 C CA . PRO B 1 69 ? 10 17.547 14.43 1 75.69 69 PRO B CA 1
ATOM 1667 C C . PRO B 1 69 ? 9.039 17.094 15.531 1 75.69 69 PRO B C 1
ATOM 1669 O O . PRO B 1 69 ? 7.82 17.109 15.336 1 75.69 69 PRO B O 1
ATOM 1672 N N . GLY B 1 70 ? 9.586 16.766 16.812 1 66.94 70 GLY B N 1
ATOM 1673 C CA . GLY B 1 70 ? 8.766 16.375 17.953 1 66.94 70 GLY B CA 1
ATOM 1674 C C . GLY B 1 70 ? 8.594 14.875 18.078 1 66.94 70 GLY B C 1
ATOM 1675 O O . GLY B 1 70 ? 9.578 14.133 18.094 1 66.94 70 GLY B O 1
ATOM 1676 N N . ILE B 1 71 ? 7.176 14.602 18.141 1 62.78 71 ILE B N 1
ATOM 1677 C CA . ILE B 1 71 ? 6.93 13.164 18.188 1 62.78 71 ILE B CA 1
ATOM 1678 C C . ILE B 1 71 ? 7.387 12.508 16.891 1 62.78 71 ILE B C 1
ATOM 1680 O O . ILE B 1 71 ? 7.066 12.992 15.805 1 62.78 71 ILE B O 1
ATOM 1684 N N . ASP B 1 72 ? 8.047 11.57 16.922 1 79.44 72 ASP B N 1
ATOM 1685 C CA . ASP B 1 72 ? 8.672 10.758 15.891 1 79.44 72 ASP B CA 1
ATOM 1686 C C . ASP B 1 72 ? 7.629 10.117 14.977 1 79.44 72 ASP B C 1
ATOM 1688 O O . ASP B 1 72 ? 6.711 9.453 15.453 1 79.44 72 ASP B O 1
ATOM 1692 N N . GLY B 1 73 ? 7.559 10.562 13.688 1 89 73 GLY B N 1
ATOM 1693 C CA . GLY B 1 73 ? 6.707 9.93 12.688 1 89 73 GLY B CA 1
ATOM 1694 C C . GLY B 1 73 ? 6.629 8.422 12.836 1 89 73 GLY B C 1
ATOM 1695 O O . GLY B 1 73 ? 5.578 7.824 12.586 1 89 73 GLY B O 1
ATOM 1696 N N . PHE B 1 74 ? 7.652 7.902 13.383 1 91.69 74 PHE B N 1
ATOM 1697 C CA . PHE B 1 74 ? 7.672 6.469 13.633 1 91.69 74 PHE B CA 1
ATOM 1698 C C . PHE B 1 74 ? 6.73 6.102 14.781 1 91.69 74 PHE B C 1
ATOM 1700 O O . PHE B 1 74 ? 6.047 5.078 14.727 1 91.69 74 PHE B O 1
ATOM 1707 N N . GLU B 1 75 ? 6.746 6.961 15.719 1 93.56 75 GLU B N 1
ATOM 1708 C CA . GLU B 1 75 ? 5.852 6.727 16.859 1 93.56 75 GLU B CA 1
ATOM 1709 C C . GLU B 1 75 ? 4.387 6.812 16.422 1 93.56 75 GLU B C 1
ATOM 1711 O O . GLU B 1 75 ? 3.557 6.027 16.891 1 93.56 75 GLU B O 1
ATOM 1716 N N . VAL B 1 76 ? 4.105 7.785 15.562 1 96.31 76 VAL B N 1
ATOM 1717 C CA . VAL B 1 76 ? 2.746 7.91 15.039 1 96.31 76 VAL B CA 1
ATOM 1718 C C . VAL B 1 76 ? 2.35 6.625 14.32 1 96.31 76 VAL B C 1
ATOM 1720 O O . VAL B 1 76 ? 1.284 6.062 14.578 1 96.31 76 VAL B O 1
ATOM 1723 N N . LEU B 1 77 ? 3.221 6.188 13.414 1 96.94 77 LEU B N 1
ATOM 1724 C CA . LEU B 1 77 ? 2.988 4.957 12.672 1 96.94 77 LEU B CA 1
ATOM 1725 C C . LEU B 1 77 ? 2.77 3.781 13.617 1 96.94 77 LEU B C 1
ATOM 1727 O O . LEU B 1 77 ? 1.79 3.045 13.484 1 96.94 77 LEU B O 1
ATOM 1731 N N . LYS B 1 78 ? 3.588 3.652 14.617 1 95.25 78 LYS B N 1
ATOM 1732 C CA . LYS B 1 78 ? 3.525 2.561 15.586 1 95.25 78 LYS B CA 1
ATOM 1733 C C . LYS B 1 78 ? 2.211 2.586 16.359 1 95.25 78 LYS B C 1
ATOM 1735 O O . LYS B 1 78 ? 1.57 1.549 16.547 1 95.25 78 LYS B O 1
ATOM 1740 N N . ARG B 1 79 ? 1.84 3.721 16.766 1 95.56 79 ARG B N 1
ATOM 1741 C CA . ARG B 1 79 ? 0.625 3.857 17.562 1 95.56 79 ARG B CA 1
ATOM 1742 C C . ARG B 1 79 ? -0.616 3.57 16.734 1 95.56 79 ARG B C 1
ATOM 1744 O O . ARG B 1 79 ? -1.545 2.904 17.188 1 95.56 79 ARG B O 1
ATOM 1751 N N . LEU B 1 80 ? -0.642 4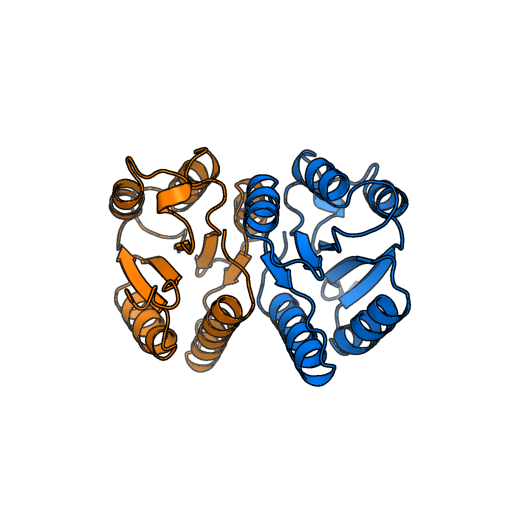.082 15.531 1 97.38 80 LEU B N 1
ATOM 1752 C CA . LEU B 1 80 ? -1.782 3.834 14.656 1 97.38 80 LEU B CA 1
ATOM 1753 C C . LEU B 1 80 ? -1.926 2.344 14.367 1 97.38 80 LEU B C 1
ATOM 1755 O O . LEU B 1 80 ? -3.023 1.791 14.461 1 97.38 80 LEU B O 1
ATOM 1759 N N . LYS B 1 81 ? -0.8 1.678 14.055 1 96.88 81 LYS B N 1
ATOM 1760 C CA . LYS B 1 81 ? -0.846 0.287 13.609 1 96.88 81 LYS B CA 1
ATOM 1761 C C . LYS B 1 81 ? -0.927 -0.667 14.797 1 96.88 81 LYS B C 1
ATOM 1763 O O . LYS B 1 81 ? -1.281 -1.837 14.641 1 96.88 81 LYS B O 1
ATOM 1768 N N . GLY B 1 82 ? -0.64 -0.157 15.961 1 94.94 82 GLY B N 1
ATOM 1769 C CA . GLY B 1 82 ? -0.69 -0.97 17.172 1 94.94 82 GLY B CA 1
ATOM 1770 C C . GLY B 1 82 ? -2.037 -0.925 17.859 1 94.94 82 GLY B C 1
ATOM 1771 O O . GLY B 1 82 ? -2.254 -1.623 18.859 1 94.94 82 GLY B O 1
ATOM 1772 N N . ASN B 1 83 ? -2.908 -0.092 17.391 1 96.12 83 ASN B N 1
ATOM 1773 C CA . ASN B 1 83 ? -4.25 0.069 17.938 1 96.12 83 ASN B CA 1
ATOM 1774 C C . ASN B 1 83 ? -5.293 -0.648 17.078 1 96.12 83 ASN B C 1
ATOM 1776 O O . ASN B 1 83 ? -5.344 -0.456 15.867 1 96.12 83 ASN B O 1
ATOM 1780 N N . GLU B 1 84 ? -6.172 -1.452 17.703 1 94.56 84 GLU B N 1
ATOM 1781 C CA . GLU B 1 84 ? -7.148 -2.281 17.016 1 94.56 84 GLU B CA 1
ATOM 1782 C C . GLU B 1 84 ? -8.07 -1.434 16.141 1 94.56 84 GLU B C 1
ATOM 1784 O O . GLU B 1 84 ? -8.438 -1.84 15.039 1 94.56 84 GLU B O 1
ATOM 1789 N N . ALA B 1 85 ? -8.406 -0.291 16.625 1 96.31 85 ALA B N 1
ATOM 1790 C CA . ALA B 1 85 ? -9.359 0.558 15.906 1 96.31 85 ALA B CA 1
ATOM 1791 C C . ALA B 1 85 ? -8.719 1.173 14.664 1 96.31 85 ALA B C 1
ATOM 1793 O O . ALA B 1 85 ? -9.391 1.405 13.664 1 96.31 85 ALA B O 1
ATOM 1794 N N . THR B 1 86 ? -7.402 1.424 14.688 1 97.81 86 THR B N 1
ATOM 1795 C CA . THR B 1 86 ? -6.77 2.189 13.617 1 97.81 86 THR B CA 1
ATOM 1796 C C . THR B 1 86 ? -5.852 1.3 12.781 1 97.81 86 THR B C 1
ATOM 1798 O O . THR B 1 86 ? -5.359 1.717 11.734 1 97.81 86 THR B O 1
ATOM 1801 N N . ALA B 1 87 ? -5.684 0.017 13.188 1 96.31 87 ALA B N 1
ATOM 1802 C CA . ALA B 1 87 ? -4.688 -0.867 12.586 1 96.31 87 ALA B CA 1
ATOM 1803 C C . ALA B 1 87 ? -4.961 -1.074 11.102 1 96.31 87 ALA B C 1
ATOM 1805 O O . ALA B 1 87 ? -4.027 -1.221 10.305 1 96.31 87 ALA B O 1
ATOM 1806 N N . ALA B 1 88 ? -6.215 -1.026 10.734 1 97.06 88 ALA B N 1
ATOM 1807 C CA . ALA B 1 88 ? -6.578 -1.334 9.352 1 97.06 88 ALA B CA 1
ATOM 1808 C C . ALA B 1 88 ? -6.496 -0.09 8.477 1 97.06 88 ALA B C 1
ATOM 1810 O O . ALA B 1 88 ? -6.551 -0.186 7.246 1 97.06 88 ALA B O 1
ATOM 1811 N N . VAL B 1 89 ? -6.402 1.128 9.055 1 98.06 89 VAL B N 1
ATOM 1812 C CA . VAL B 1 89 ? -6.301 2.354 8.266 1 98.06 89 VAL B CA 1
ATOM 1813 C C . VAL B 1 89 ? -4.988 2.365 7.492 1 98.06 89 VAL B C 1
ATOM 1815 O O . VAL B 1 89 ? -3.908 2.297 8.086 1 98.06 89 VAL B O 1
ATOM 1818 N N . PRO B 1 90 ? -5.012 2.42 6.176 1 98.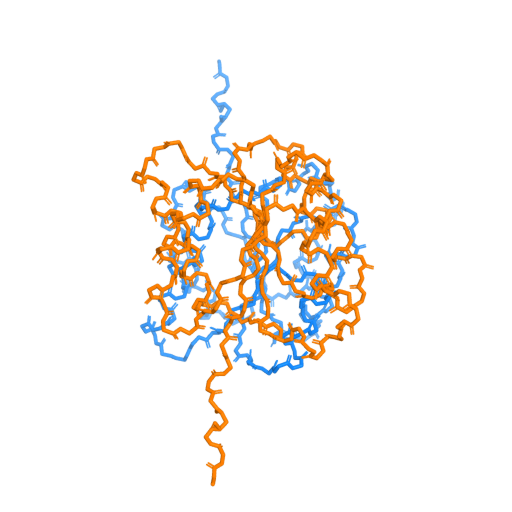56 90 PRO B N 1
ATOM 1819 C CA . PRO B 1 90 ? -3.76 2.453 5.418 1 98.56 90 PRO B CA 1
ATOM 1820 C C . PRO B 1 90 ? -2.916 3.688 5.727 1 98.56 90 PRO B C 1
ATOM 1822 O O . PRO B 1 90 ? -3.455 4.789 5.875 1 98.56 90 PRO B O 1
ATOM 1825 N N . VAL B 1 91 ? -1.621 3.447 5.852 1 98.69 91 VAL B N 1
ATOM 1826 C CA . VAL B 1 91 ? -0.677 4.539 6.066 1 98.69 91 VAL B CA 1
ATOM 1827 C C . VAL B 1 91 ? 0.358 4.555 4.941 1 98.69 91 VAL B C 1
ATOM 1829 O O . VAL B 1 91 ? 1.114 3.594 4.773 1 98.69 91 VAL B O 1
ATOM 1832 N N . ILE B 1 92 ? 0.362 5.598 4.195 1 98.69 92 ILE B N 1
ATOM 1833 C CA . ILE B 1 92 ? 1.386 5.844 3.184 1 98.69 92 ILE B CA 1
ATOM 1834 C C . ILE B 1 92 ? 2.428 6.816 3.729 1 98.69 92 ILE B C 1
ATOM 1836 O O . ILE B 1 92 ? 2.115 7.973 4.016 1 98.69 92 ILE B O 1
ATOM 1840 N N . VAL B 1 93 ? 3.625 6.332 3.914 1 98.38 93 VAL B N 1
ATOM 1841 C CA . VAL B 1 93 ? 4.73 7.199 4.312 1 98.38 93 VAL B CA 1
ATOM 1842 C C . VAL B 1 93 ? 5.219 8 3.105 1 98.38 93 VAL B C 1
ATOM 1844 O O . VAL B 1 93 ? 5.48 7.434 2.043 1 98.38 93 VAL B O 1
ATOM 1847 N N . PHE B 1 94 ? 5.219 9.273 3.176 1 97.69 94 PHE B N 1
ATOM 1848 C CA . PHE B 1 94 ? 5.668 10.203 2.143 1 97.69 94 PHE B CA 1
ATOM 1849 C C . PHE B 1 94 ? 6.688 11.188 2.705 1 97.69 94 PHE B C 1
ATOM 1851 O O . PHE B 1 94 ? 6.32 12.164 3.354 1 97.69 94 PHE B O 1
ATOM 1858 N N . THR B 1 95 ? 7.988 10.906 2.479 1 96.62 95 THR B N 1
ATOM 1859 C CA . THR B 1 95 ? 9.055 11.602 3.186 1 96.62 95 THR B CA 1
ATOM 1860 C C . THR B 1 95 ? 10.258 11.812 2.273 1 96.62 95 THR B C 1
ATOM 1862 O O . THR B 1 95 ? 10.25 11.398 1.113 1 96.62 95 THR B O 1
ATOM 1865 N N . THR B 1 96 ? 11.289 12.523 2.803 1 94.25 96 THR B N 1
ATOM 1866 C CA . THR B 1 96 ? 12.445 12.883 1.99 1 94.25 96 THR B CA 1
ATOM 1867 C C . THR B 1 96 ? 13.523 11.805 2.07 1 94.25 96 THR B C 1
ATOM 1869 O O . THR B 1 96 ? 14.398 11.727 1.203 1 94.25 96 THR B O 1
ATOM 1872 N N . THR B 1 97 ? 13.492 10.953 3.064 1 93.94 97 THR B N 1
ATOM 1873 C CA . THR B 1 97 ? 14.578 10 3.264 1 93.94 97 THR B CA 1
ATOM 1874 C C . THR B 1 97 ? 14.336 8.727 2.453 1 93.94 97 THR B C 1
ATOM 1876 O O . THR B 1 97 ? 13.203 8.258 2.35 1 93.94 97 THR B O 1
ATOM 1879 N N . ASP B 1 98 ? 15.398 8.211 1.913 1 95.62 98 ASP B N 1
ATOM 1880 C CA . ASP B 1 98 ? 15.367 6.953 1.165 1 95.62 98 ASP B CA 1
ATOM 1881 C C . ASP B 1 98 ? 16.297 5.918 1.783 1 95.62 98 ASP B C 1
ATOM 1883 O O . ASP B 1 98 ? 16.766 5.008 1.097 1 95.62 98 ASP B O 1
ATOM 1887 N N . HIS B 1 99 ? 16.531 6.043 3.051 1 95.19 99 HIS B N 1
ATOM 1888 C CA . HIS B 1 99 ? 17.438 5.129 3.725 1 95.19 99 HIS B CA 1
ATOM 1889 C C . HIS B 1 99 ? 16.828 3.744 3.879 1 95.19 99 HIS B C 1
ATOM 1891 O O . HIS B 1 99 ? 15.727 3.611 4.43 1 95.19 99 HIS B O 1
ATOM 1897 N N . PRO B 1 100 ? 17.547 2.713 3.467 1 94.69 100 PRO B N 1
ATOM 1898 C CA . PRO B 1 100 ? 17 1.358 3.465 1 94.69 100 PRO B CA 1
ATOM 1899 C C . PRO B 1 100 ? 16.531 0.913 4.848 1 94.69 100 PRO B C 1
ATOM 1901 O O . PRO B 1 100 ? 15.492 0.248 4.965 1 94.69 100 PRO B O 1
ATOM 1904 N N . ASP B 1 101 ? 17.25 1.299 5.867 1 94.06 101 ASP B N 1
ATOM 1905 C CA . ASP B 1 101 ? 16.891 0.887 7.219 1 94.06 101 ASP B CA 1
ATOM 1906 C C . ASP B 1 101 ? 15.57 1.522 7.648 1 94.06 101 ASP B C 1
ATOM 1908 O O . ASP B 1 101 ? 14.758 0.889 8.336 1 94.06 101 ASP B O 1
ATOM 1912 N N . GLU B 1 102 ? 15.375 2.742 7.234 1 93.94 102 GLU B N 1
ATOM 1913 C CA . GLU B 1 102 ? 14.133 3.426 7.574 1 93.94 102 GLU B CA 1
ATOM 1914 C C . GLU B 1 102 ? 12.953 2.838 6.805 1 93.94 102 GLU B C 1
ATOM 1916 O O . GLU B 1 102 ? 11.867 2.666 7.359 1 93.94 102 GLU B O 1
ATOM 1921 N N . ILE B 1 103 ? 13.18 2.531 5.57 1 96.88 103 ILE B N 1
ATOM 1922 C CA . ILE B 1 103 ? 12.156 1.912 4.734 1 96.88 103 ILE B CA 1
ATOM 1923 C C . ILE B 1 103 ? 11.719 0.589 5.355 1 96.88 103 ILE B C 1
ATOM 1925 O O . ILE B 1 103 ? 10.523 0.363 5.57 1 96.88 103 ILE B O 1
ATOM 1929 N N . ARG B 1 104 ? 12.664 -0.216 5.719 1 94.88 104 ARG B N 1
ATOM 1930 C CA . ARG B 1 104 ? 12.367 -1.52 6.305 1 94.88 104 ARG B CA 1
ATOM 1931 C C . ARG B 1 104 ? 11.633 -1.368 7.633 1 94.88 104 ARG B C 1
ATOM 1933 O O . ARG B 1 104 ? 10.672 -2.09 7.898 1 94.88 104 ARG B O 1
ATOM 1940 N N . ARG B 1 105 ? 12.102 -0.452 8.391 1 93.81 105 ARG B N 1
ATOM 1941 C CA . ARG B 1 105 ? 11.469 -0.204 9.68 1 93.81 105 ARG B CA 1
ATOM 1942 C C . ARG B 1 105 ? 10.008 0.187 9.508 1 93.81 105 ARG B C 1
ATOM 1944 O O . ARG B 1 105 ? 9.133 -0.323 10.211 1 93.81 105 ARG B O 1
ATOM 1951 N N . CYS B 1 106 ? 9.766 1.051 8.578 1 97 106 CYS B N 1
ATOM 1952 C CA . CYS B 1 106 ? 8.398 1.52 8.359 1 97 106 CYS B CA 1
ATOM 1953 C C . CYS B 1 106 ? 7.492 0.373 7.934 1 97 106 CYS B C 1
ATOM 1955 O O . CYS B 1 106 ? 6.375 0.237 8.438 1 97 106 CYS B O 1
ATOM 1957 N N . TYR B 1 107 ? 7.969 -0.453 7.043 1 97.38 107 TYR B N 1
ATOM 1958 C CA . TYR B 1 107 ? 7.156 -1.589 6.617 1 97.38 107 TYR B CA 1
ATOM 1959 C C . TYR B 1 107 ? 6.953 -2.572 7.762 1 97.38 107 TYR B C 1
ATOM 1961 O O . TYR B 1 107 ? 5.863 -3.119 7.934 1 97.38 107 TYR B O 1
ATOM 1969 N N . HIS B 1 108 ? 7.934 -2.75 8.562 1 93.56 108 HIS B N 1
ATOM 1970 C CA . HIS B 1 108 ? 7.824 -3.631 9.727 1 93.56 108 HIS B CA 1
ATOM 1971 C C . HIS B 1 108 ? 6.793 -3.109 10.719 1 93.56 108 HIS B C 1
ATOM 1973 O O . HIS B 1 108 ? 6.055 -3.893 11.32 1 93.56 108 HIS B O 1
ATOM 1979 N N . GLU B 1 109 ? 6.746 -1.806 10.797 1 93.56 109 GLU B N 1
ATOM 1980 C CA . GLU B 1 109 ? 5.812 -1.193 11.734 1 93.56 109 GLU B CA 1
ATOM 1981 C C . GLU B 1 109 ? 4.41 -1.099 11.133 1 93.56 109 GLU B C 1
ATOM 1983 O O . GLU B 1 109 ? 3.48 -0.627 11.789 1 93.56 109 GLU B O 1
ATOM 1988 N N . GLY B 1 110 ? 4.277 -1.498 9.828 1 96 110 GLY B N 1
ATOM 1989 C CA . GLY B 1 110 ? 2.938 -1.66 9.289 1 96 110 GLY B CA 1
ATOM 1990 C C . GLY B 1 110 ? 2.59 -0.628 8.227 1 96 110 GLY B C 1
ATOM 1991 O O . GLY B 1 110 ? 1.427 -0.491 7.848 1 96 110 GLY B O 1
ATOM 1992 N N . ALA B 1 111 ? 3.594 0.182 7.789 1 98.19 111 ALA B N 1
ATOM 1993 C CA . ALA B 1 111 ? 3.318 1.098 6.684 1 98.19 111 ALA B CA 1
ATOM 1994 C C . ALA B 1 111 ? 2.822 0.341 5.453 1 98.19 111 ALA B C 1
ATOM 1996 O O . ALA B 1 111 ? 3.305 -0.753 5.152 1 98.19 111 ALA B O 1
ATOM 1997 N N . ASN B 1 112 ? 1.915 0.966 4.766 1 98.5 112 ASN B N 1
ATOM 1998 C CA . ASN B 1 112 ? 1.349 0.32 3.588 1 98.5 112 ASN B CA 1
ATOM 1999 C C . ASN B 1 112 ? 2.174 0.613 2.338 1 98.5 112 ASN B C 1
ATOM 2001 O O . ASN B 1 112 ? 2.387 -0.273 1.508 1 98.5 112 ASN B O 1
ATOM 2005 N N . LEU B 1 113 ? 2.596 1.825 2.201 1 98.56 113 LEU B N 1
ATOM 2006 C CA . LEU B 1 113 ? 3.484 2.26 1.129 1 98.56 113 LEU B CA 1
ATOM 2007 C C . LEU B 1 113 ? 4.547 3.219 1.657 1 98.56 113 LEU B C 1
ATOM 2009 O O . LEU B 1 113 ? 4.336 3.887 2.672 1 98.56 113 LEU B O 1
ATOM 2013 N N . TYR B 1 114 ? 5.637 3.182 1.009 1 98.62 114 TYR B N 1
ATOM 2014 C CA . TYR B 1 114 ? 6.723 4.121 1.272 1 98.62 114 TYR B CA 1
ATOM 2015 C C . TYR B 1 114 ? 7.125 4.863 0.002 1 98.62 114 TYR B C 1
ATOM 2017 O O . TYR B 1 114 ? 7.609 4.254 -0.954 1 98.62 114 TYR B O 1
ATOM 2025 N N . LEU B 1 115 ? 6.887 6.152 0.008 1 98.38 115 LEU B N 1
ATOM 2026 C CA . LEU B 1 115 ? 7.203 7.031 -1.111 1 98.38 115 LEU B CA 1
ATOM 2027 C C . LEU B 1 115 ? 8.234 8.078 -0.704 1 98.38 115 LEU B C 1
ATOM 2029 O O . LEU B 1 115 ? 8.172 8.625 0.398 1 98.38 115 LEU B O 1
ATOM 2033 N N . VAL B 1 116 ? 9.086 8.414 -1.592 1 97.88 116 VAL B N 1
ATOM 2034 C CA . VAL B 1 116 ? 10.109 9.422 -1.328 1 97.88 116 VAL B CA 1
ATOM 2035 C C . VAL B 1 116 ? 9.719 10.742 -1.983 1 97.88 116 VAL B C 1
ATOM 2037 O O . VAL B 1 116 ? 9.312 10.773 -3.148 1 97.88 116 VAL B O 1
ATOM 2040 N N . LYS B 1 117 ? 9.82 11.797 -1.205 1 96.56 117 LYS B N 1
ATOM 2041 C CA . LYS B 1 117 ? 9.586 13.133 -1.75 1 96.56 117 LYS B CA 1
ATOM 2042 C C . LYS B 1 117 ? 10.703 13.539 -2.709 1 96.56 117 LYS B C 1
ATOM 2044 O O . LYS B 1 117 ? 11.859 13.688 -2.297 1 96.56 117 LYS B O 1
ATOM 2049 N N . PRO B 1 118 ? 10.266 13.719 -3.941 1 95.06 118 PRO B N 1
ATOM 2050 C CA . PRO B 1 118 ? 11.281 14.227 -4.867 1 95.06 118 PRO B CA 1
ATOM 2051 C C . PRO B 1 118 ? 11.633 15.688 -4.617 1 95.06 118 PRO B C 1
ATOM 2053 O O . PRO B 1 118 ? 10.805 16.438 -4.098 1 95.06 118 PRO B O 1
ATOM 2056 N N . MET B 1 119 ? 12.797 16.141 -5.09 1 90.19 119 MET B N 1
ATOM 2057 C CA . MET B 1 119 ? 13.25 17.516 -4.895 1 90.19 119 MET B CA 1
ATOM 2058 C C . MET B 1 119 ? 12.82 18.391 -6.062 1 90.19 119 MET B C 1
ATOM 2060 O O . MET B 1 119 ? 12.648 19.609 -5.898 1 90.19 119 MET B O 1
ATOM 2064 N N . ASP B 1 120 ? 12.609 17.781 -7.148 1 93.5 120 ASP B N 1
ATOM 2065 C CA . ASP B 1 120 ? 12.195 18.5 -8.352 1 93.5 120 ASP B CA 1
ATOM 2066 C C . ASP B 1 120 ? 10.672 18.641 -8.406 1 93.5 120 ASP B C 1
ATOM 2068 O O . ASP B 1 120 ? 9.945 17.672 -8.133 1 93.5 120 ASP B O 1
ATOM 2072 N N . TYR B 1 121 ? 10.234 19.75 -8.773 1 91.38 121 TYR B N 1
ATOM 2073 C CA . TYR B 1 121 ? 8.812 20.078 -8.766 1 91.38 121 TYR B CA 1
ATOM 2074 C C . TYR B 1 121 ? 8.031 19.141 -9.68 1 91.38 121 TYR B C 1
ATOM 2076 O O . TYR B 1 121 ? 6.965 18.656 -9.305 1 91.38 121 TYR B O 1
ATOM 2084 N N . THR B 1 122 ? 8.555 18.906 -10.852 1 95 122 THR B N 1
ATOM 2085 C CA . THR B 1 122 ? 7.859 18.062 -11.805 1 95 122 THR B CA 1
ATOM 2086 C C . THR B 1 122 ? 7.73 16.641 -11.266 1 95 122 THR B C 1
ATOM 2088 O O . THR B 1 122 ? 6.66 16.031 -11.344 1 95 122 THR B O 1
ATOM 2091 N N . ALA B 1 123 ? 8.828 16.141 -10.68 1 96.06 123 ALA B N 1
ATOM 2092 C CA . ALA B 1 123 ? 8.812 14.805 -10.102 1 96.06 123 ALA B CA 1
ATOM 2093 C C . ALA B 1 123 ? 7.867 14.742 -8.898 1 96.06 123 ALA B C 1
ATOM 2095 O O . ALA B 1 123 ? 7.195 13.734 -8.68 1 96.06 123 ALA B O 1
ATOM 2096 N N . PHE B 1 124 ? 7.82 15.828 -8.18 1 95.62 124 PHE B N 1
ATOM 2097 C CA . PHE B 1 124 ? 6.91 15.906 -7.043 1 95.62 124 PHE B CA 1
ATOM 2098 C C . PHE B 1 124 ? 5.461 15.844 -7.504 1 95.62 124 PHE B C 1
ATOM 2100 O O . PHE B 1 124 ? 4.652 15.109 -6.93 1 95.62 124 PHE B O 1
ATOM 2107 N N . GLN B 1 125 ? 5.156 16.531 -8.523 1 93.62 125 GLN B N 1
ATOM 2108 C CA . GLN B 1 125 ? 3.807 16.516 -9.078 1 93.62 125 GLN B CA 1
ATOM 2109 C C . GLN B 1 125 ? 3.418 15.125 -9.555 1 93.62 125 GLN B C 1
ATOM 2111 O O . GLN B 1 125 ? 2.277 14.695 -9.367 1 93.62 125 GLN B O 1
ATOM 2116 N N . VAL B 1 126 ? 4.359 14.438 -10.125 1 95.69 126 VAL B N 1
ATOM 2117 C CA . VAL B 1 126 ? 4.113 13.078 -10.594 1 95.69 126 VAL B CA 1
ATOM 2118 C C . VAL B 1 126 ? 3.768 12.18 -9.406 1 95.69 126 VAL B C 1
ATOM 2120 O O . VAL B 1 126 ? 2.861 11.352 -9.492 1 95.69 126 VAL B O 1
ATOM 2123 N N . THR B 1 127 ? 4.469 12.375 -8.312 1 96.88 127 THR B N 1
ATOM 2124 C CA . THR B 1 127 ? 4.223 11.578 -7.113 1 96.88 127 THR B CA 1
ATOM 2125 C C . THR B 1 127 ? 2.852 11.891 -6.523 1 96.88 127 THR B C 1
ATOM 2127 O O . THR B 1 127 ? 2.145 10.992 -6.066 1 96.88 127 THR B O 1
ATOM 2130 N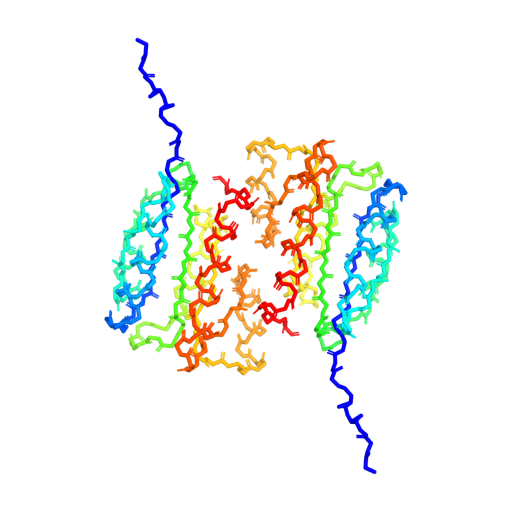 N . ILE B 1 128 ? 2.459 13.109 -6.598 1 94.25 128 ILE B N 1
ATOM 2131 C CA . ILE B 1 128 ? 1.143 13.508 -6.105 1 94.25 128 ILE B CA 1
ATOM 2132 C C . ILE B 1 128 ? 0.058 12.914 -7 1 94.25 128 ILE B C 1
ATOM 2134 O O . ILE B 1 128 ? -0.974 12.445 -6.512 1 94.25 128 ILE B O 1
ATOM 2138 N N . ASP B 1 129 ? 0.281 12.945 -8.289 1 93.88 129 ASP B N 1
ATOM 2139 C CA . ASP B 1 129 ? -0.658 12.305 -9.203 1 93.88 129 ASP B CA 1
ATOM 2140 C C . ASP B 1 129 ? -0.79 10.812 -8.914 1 93.88 129 ASP B C 1
ATOM 2142 O O . ASP B 1 129 ? -1.886 10.25 -8.992 1 93.88 129 ASP B O 1
ATOM 2146 N N . PHE B 1 130 ? 0.292 10.211 -8.578 1 95.44 130 PHE B N 1
ATOM 2147 C CA . PHE B 1 130 ? 0.275 8.797 -8.203 1 95.44 130 PHE B CA 1
ATOM 2148 C C . PHE B 1 130 ? -0.541 8.586 -6.934 1 95.44 130 PHE B C 1
ATOM 2150 O O . PHE B 1 130 ? -1.319 7.637 -6.844 1 95.44 130 PHE B O 1
ATOM 2157 N N . LEU B 1 131 ? -0.381 9.438 -5.961 1 95.44 131 LEU B N 1
ATOM 2158 C CA . LEU B 1 131 ? -1.171 9.375 -4.738 1 95.44 131 LEU B CA 1
ATOM 2159 C C . LEU B 1 131 ? -2.66 9.492 -5.043 1 95.44 131 LEU B C 1
ATOM 2161 O O . LEU B 1 131 ? -3.475 8.758 -4.488 1 95.44 131 LEU B O 1
ATOM 2165 N N . ALA B 1 132 ? -2.984 10.383 -5.949 1 93.38 132 ALA B N 1
ATOM 2166 C CA . ALA B 1 132 ? -4.375 10.555 -6.359 1 93.38 132 ALA B CA 1
ATOM 2167 C C . ALA B 1 132 ? -4.91 9.281 -7.02 1 93.38 132 ALA B C 1
ATOM 2169 O O . ALA B 1 132 ? -6.035 8.859 -6.75 1 93.38 132 ALA B O 1
ATOM 2170 N N . ALA B 1 133 ? -4.066 8.727 -7.91 1 94.31 133 ALA B N 1
ATOM 2171 C CA . ALA B 1 133 ? -4.457 7.48 -8.562 1 94.31 133 ALA B CA 1
ATOM 2172 C C . ALA B 1 133 ? -4.645 6.363 -7.539 1 94.31 133 ALA B C 1
ATOM 2174 O O . ALA B 1 133 ? -5.535 5.52 -7.688 1 94.31 133 ALA B O 1
ATOM 2175 N N . THR B 1 134 ? -3.777 6.332 -6.535 1 95.94 134 THR B N 1
ATOM 2176 C CA . THR B 1 134 ? -3.877 5.336 -5.469 1 95.94 134 THR B CA 1
ATOM 2177 C C . THR B 1 134 ? -5.223 5.434 -4.762 1 95.94 134 THR B C 1
ATOM 2179 O O . THR B 1 134 ? -5.891 4.422 -4.539 1 95.94 134 THR B O 1
ATOM 2182 N N . LEU B 1 135 ? -5.723 6.633 -4.5 1 93.38 135 LEU B N 1
ATOM 2183 C CA . LEU B 1 135 ? -6.996 6.863 -3.828 1 93.38 135 LEU B CA 1
ATOM 2184 C C . LEU B 1 135 ? -8.156 6.359 -4.676 1 93.38 135 LEU B C 1
ATOM 2186 O O . LEU B 1 135 ? -9.18 5.918 -4.137 1 93.38 135 LEU B O 1
ATOM 2190 N N . THR B 1 136 ? -7.965 6.402 -5.945 1 92.5 136 THR B N 1
ATOM 2191 C CA . THR B 1 136 ? -9.023 5.992 -6.859 1 92.5 136 THR B CA 1
ATOM 2192 C C . THR B 1 136 ? -9.047 4.473 -7.02 1 92.5 136 THR B C 1
ATOM 2194 O O . THR B 1 136 ? -10.117 3.869 -7.141 1 92.5 136 THR B O 1
ATOM 2197 N N . MET B 1 137 ? -7.891 3.875 -6.973 1 96.25 137 MET B N 1
ATOM 2198 C CA . MET B 1 137 ? -7.773 2.475 -7.367 1 96.25 137 MET B CA 1
ATOM 2199 C C . MET B 1 137 ? -7.934 1.552 -6.164 1 96.25 137 MET B C 1
ATOM 2201 O O . MET B 1 137 ? -8.5 0.462 -6.285 1 96.25 137 MET B O 1
ATOM 2205 N N . MET B 1 138 ? -7.438 2.006 -4.988 1 97.19 138 MET B N 1
ATOM 2206 C CA . MET B 1 138 ? -7.434 1.102 -3.84 1 97.19 138 MET B CA 1
ATOM 2207 C C . MET B 1 138 ? -8.789 1.104 -3.141 1 97.19 138 MET B C 1
ATOM 2209 O O . MET B 1 138 ? -9.508 2.102 -3.178 1 97.19 138 MET B O 1
ATOM 2213 N N . ARG B 1 139 ? -9.109 -0.003 -2.58 1 97.56 139 ARG B N 1
ATOM 2214 C CA . ARG B 1 139 ? -10.234 -0.035 -1.652 1 97.56 139 ARG B CA 1
ATOM 2215 C C . ARG B 1 139 ? -9.781 0.244 -0.224 1 97.56 139 ARG B C 1
ATOM 2217 O O . ARG B 1 139 ? -8.719 -0.225 0.195 1 97.56 139 ARG B O 1
ATOM 2224 N N . LEU B 1 140 ? -10.562 1.004 0.441 1 97.31 140 LEU B N 1
ATOM 2225 C CA . LEU B 1 140 ? -10.281 1.322 1.836 1 97.31 140 LEU B CA 1
ATOM 2226 C C . LEU B 1 140 ? -11.18 0.516 2.771 1 97.31 140 LEU B C 1
ATOM 2228 O O . LEU B 1 140 ? -12.266 0.091 2.381 1 97.31 140 LEU B O 1
ATOM 2232 N N . PRO B 1 141 ? -10.688 0.268 3.934 1 95 141 PRO B N 1
ATOM 2233 C CA . PRO B 1 141 ? -11.516 -0.504 4.863 1 95 141 PRO B CA 1
ATOM 2234 C C . PRO B 1 141 ? -12.852 0.175 5.168 1 95 141 PRO B C 1
ATOM 2236 O O . PRO B 1 141 ? -12.969 1.396 5.043 1 95 141 PRO B O 1
#

Secondary structure (DSSP, 8-state):
--------EEEEEE---HHHHHHHHHHHTTSTTEEEEEESSHHHHHHHHTT--TTTTTTEEEEE-TT-SSS-HHHHHHHHHHSTTTTTS-EEEEES---HHHHHHHHHTT-SEEEEPPSSHHHHHHHHHHHHHHHHHBPP-/--------EEEEEE---HHHHHHHHHHHTTSTTEEEEEESSHHHHHHHHTT--TTTTTTEEEEE-TT-SSS-HHHHHHHHHHSTTTTTS-EEEEES---HHHHHHHHHTT-SEEEEPPSSHHHHHHHHHHHHHHHHHBPP-

Organism: Geobacter metallireducens (strain ATCC 53774 / DSM 7210 / GS-15) (NCBI:txid269799)